Protein AF-A0A820PXC8-F1 (afdb_monomer)

Structure (mmCIF, N/CA/C/O backbone):
data_AF-A0A820PXC8-F1
#
_entry.id   AF-A0A820PXC8-F1
#
loop_
_atom_site.group_PDB
_atom_site.id
_atom_site.type_symbol
_atom_site.label_atom_id
_atom_site.label_alt_id
_atom_site.label_comp_id
_atom_site.label_asym_id
_atom_site.label_entity_id
_atom_site.label_seq_id
_atom_site.pdbx_PDB_ins_code
_atom_site.Cartn_x
_atom_site.Cartn_y
_atom_site.Cartn_z
_atom_site.occupancy
_atom_site.B_iso_or_equiv
_atom_site.auth_seq_id
_atom_site.auth_comp_id
_atom_site.auth_asym_id
_atom_site.auth_atom_id
_atom_site.pdbx_PDB_model_num
ATOM 1 N N . MET A 1 1 ? -5.921 9.000 -10.937 1.00 91.88 1 MET A N 1
ATOM 2 C CA . MET A 1 1 ? -5.235 7.722 -10.650 1.00 91.88 1 MET A CA 1
ATOM 3 C C . MET A 1 1 ? -5.410 6.817 -11.846 1.00 91.88 1 MET A C 1
ATOM 5 O O . MET A 1 1 ? -6.460 6.876 -12.471 1.00 91.88 1 MET A O 1
ATOM 9 N N . MET A 1 2 ? -4.368 6.078 -12.208 1.00 94.62 2 MET A N 1
ATOM 10 C CA . MET A 1 2 ? -4.368 5.181 -13.359 1.00 94.62 2 MET A CA 1
ATOM 11 C C . MET A 1 2 ? -4.796 3.777 -12.937 1.00 94.62 2 MET A C 1
ATOM 13 O O . MET A 1 2 ? -4.316 3.254 -11.933 1.00 94.62 2 MET A O 1
ATOM 17 N N . LEU A 1 3 ? -5.638 3.150 -13.752 1.00 95.56 3 LEU A N 1
ATOM 18 C CA . LEU A 1 3 ? -5.890 1.714 -13.700 1.00 95.56 3 LEU A CA 1
ATOM 19 C C . LEU A 1 3 ? -4.817 1.029 -14.553 1.00 95.56 3 LEU A C 1
ATOM 21 O O . LEU A 1 3 ? -4.926 0.998 -15.777 1.00 95.56 3 LEU A O 1
ATOM 25 N N . ALA A 1 4 ? -3.745 0.555 -13.915 1.00 94.50 4 ALA A N 1
ATOM 26 C CA . ALA A 1 4 ? -2.588 -0.015 -14.600 1.00 94.50 4 ALA A CA 1
ATOM 27 C C . ALA A 1 4 ? -2.159 -1.354 -13.986 1.00 94.50 4 ALA A C 1
ATOM 29 O O . ALA A 1 4 ? -2.289 -1.587 -12.787 1.00 94.50 4 ALA A O 1
ATOM 30 N N . GLY A 1 5 ? -1.637 -2.226 -14.842 1.00 92.69 5 GLY A N 1
ATOM 31 C CA . GLY A 1 5 ? -1.146 -3.566 -14.538 1.00 92.69 5 GLY A CA 1
ATOM 32 C C . GLY A 1 5 ? -0.277 -4.049 -15.699 1.00 92.69 5 GLY A C 1
ATOM 33 O O . GLY A 1 5 ? -0.241 -3.406 -16.749 1.00 92.69 5 GLY A O 1
ATOM 34 N N . LYS A 1 6 ? 0.423 -5.177 -15.543 1.00 91.31 6 LYS A N 1
ATOM 35 C CA . LYS A 1 6 ? 1.311 -5.714 -16.596 1.00 91.31 6 LYS A CA 1
ATOM 36 C C . LYS A 1 6 ? 0.546 -6.186 -17.838 1.00 91.31 6 LYS A C 1
ATOM 38 O O . LYS A 1 6 ? 1.134 -6.358 -18.899 1.00 91.31 6 LYS A O 1
ATOM 43 N N . ASN A 1 7 ? -0.754 -6.434 -17.698 1.00 93.88 7 ASN A N 1
ATOM 44 C CA . ASN A 1 7 ? -1.671 -6.808 -18.767 1.00 93.88 7 ASN A CA 1
ATOM 45 C C . ASN A 1 7 ? -3.121 -6.479 -18.363 1.00 93.88 7 ASN A C 1
ATOM 47 O O . ASN A 1 7 ? -3.390 -6.082 -17.227 1.00 93.88 7 ASN A O 1
ATOM 51 N N . VAL A 1 8 ? -4.057 -6.658 -19.299 1.00 96.50 8 VAL A N 1
ATOM 52 C CA . VAL A 1 8 ? -5.487 -6.363 -19.102 1.00 96.50 8 VAL A CA 1
ATOM 53 C C . VAL A 1 8 ? -6.099 -7.178 -17.960 1.00 96.50 8 VAL A C 1
ATOM 55 O O . VAL A 1 8 ? -6.902 -6.639 -17.201 1.00 96.50 8 VAL A O 1
ATOM 58 N N . ASP A 1 9 ? -5.709 -8.443 -17.797 1.00 96.81 9 ASP A N 1
ATOM 59 C CA . ASP A 1 9 ? -6.262 -9.305 -16.747 1.00 96.81 9 ASP A CA 1
ATOM 60 C C . ASP A 1 9 ? -5.866 -8.815 -15.352 1.00 96.81 9 ASP A C 1
ATOM 62 O O . ASP A 1 9 ? -6.698 -8.787 -14.449 1.00 96.81 9 ASP A O 1
ATOM 66 N N . GLN A 1 10 ? -4.634 -8.326 -15.184 1.00 95.81 10 GLN A N 1
ATOM 67 C CA . GLN A 1 10 ? -4.216 -7.686 -13.937 1.00 95.81 10 GLN A CA 1
ATOM 68 C C . GLN A 1 10 ? -4.976 -6.386 -13.657 1.00 95.81 10 GLN A C 1
ATOM 70 O O . GLN A 1 10 ? -5.279 -6.107 -12.500 1.00 95.81 10 GLN A O 1
ATOM 75 N N . VAL A 1 11 ? -5.311 -5.603 -14.688 1.00 97.25 11 VAL A N 1
ATOM 76 C CA . VAL A 1 11 ? -6.124 -4.386 -14.517 1.00 97.25 11 VAL A CA 1
ATOM 77 C C . VAL A 1 11 ? -7.549 -4.738 -14.085 1.00 97.25 11 VAL A C 1
ATOM 79 O O . VAL A 1 11 ? -8.077 -4.110 -13.173 1.00 97.25 11 VAL A O 1
ATOM 82 N N . LYS A 1 12 ? -8.161 -5.772 -14.674 1.00 98.06 12 LYS A N 1
ATOM 83 C CA . LYS A 1 12 ? -9.473 -6.271 -14.231 1.00 98.06 12 LYS A CA 1
ATOM 84 C C . LYS A 1 12 ? -9.419 -6.771 -12.789 1.00 98.06 12 LYS A C 1
ATOM 86 O O . LYS A 1 12 ? -10.214 -6.333 -11.969 1.00 98.06 12 LYS A O 1
ATOM 91 N N . ALA A 1 13 ? -8.413 -7.580 -12.456 1.00 97.81 13 ALA A N 1
ATOM 92 C CA . ALA A 1 13 ? -8.211 -8.072 -11.097 1.00 97.81 13 ALA A CA 1
ATOM 93 C C . ALA A 1 13 ? -7.952 -6.946 -10.078 1.00 97.81 13 ALA A C 1
A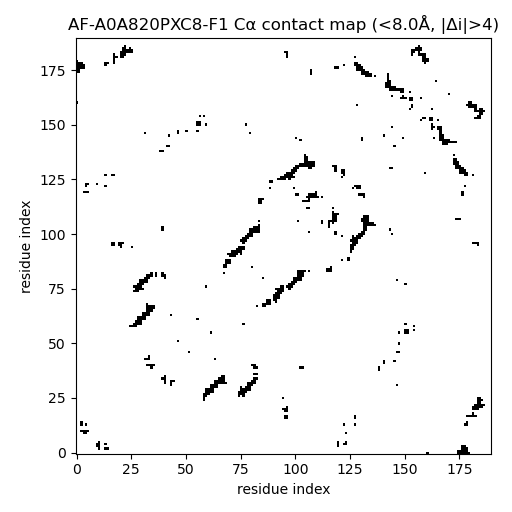TOM 95 O O . ALA A 1 13 ? -8.258 -7.110 -8.899 1.00 97.81 13 ALA A O 1
ATOM 96 N N . LEU A 1 14 ? -7.375 -5.815 -10.498 1.00 98.19 14 LEU A N 1
ATOM 97 C CA . LEU A 1 14 ? -7.250 -4.613 -9.672 1.00 98.19 14 LEU A CA 1
ATOM 98 C C . LEU A 1 14 ? -8.620 -3.967 -9.416 1.00 98.19 14 LEU A C 1
ATOM 100 O O . LEU A 1 14 ? -8.922 -3.638 -8.272 1.00 98.19 14 LEU A O 1
ATOM 104 N N . ILE A 1 15 ? -9.449 -3.818 -10.453 1.00 98.25 15 ILE A N 1
ATOM 105 C CA . ILE A 1 15 ? -10.807 -3.263 -10.333 1.00 98.25 15 ILE A CA 1
ATOM 106 C C . ILE A 1 15 ? -11.662 -4.140 -9.414 1.00 98.25 15 ILE A C 1
ATOM 108 O O . ILE A 1 15 ? -12.230 -3.640 -8.445 1.00 98.25 15 ILE A O 1
ATOM 112 N N . ASP A 1 16 ? -11.695 -5.450 -9.667 1.00 98.44 16 ASP A N 1
ATOM 113 C CA . ASP A 1 16 ? -12.473 -6.410 -8.876 1.00 98.44 16 ASP A CA 1
ATOM 114 C C . ASP A 1 16 ? -12.059 -6.384 -7.400 1.00 98.44 16 ASP A C 1
ATOM 116 O O . ASP A 1 16 ? -12.893 -6.477 -6.501 1.00 98.44 16 ASP A O 1
ATOM 120 N N . ARG A 1 17 ? -10.762 -6.199 -7.135 1.00 98.12 17 ARG A N 1
ATOM 121 C CA . ARG A 1 17 ? -10.209 -6.072 -5.784 1.00 98.12 17 ARG A CA 1
ATOM 122 C C . ARG A 1 17 ? -10.605 -4.767 -5.099 1.00 98.12 17 ARG A C 1
ATOM 124 O O . ARG A 1 17 ? -10.870 -4.793 -3.901 1.00 98.12 17 ARG A O 1
ATOM 131 N N . GLY A 1 18 ? -10.657 -3.655 -5.832 1.00 97.88 18 GLY A N 1
ATOM 132 C CA . GLY A 1 18 ? -11.185 -2.388 -5.318 1.00 97.88 18 GLY A CA 1
ATOM 133 C C . GLY A 1 18 ? -12.647 -2.522 -4.907 1.00 97.88 18 GLY A C 1
ATOM 134 O O . GLY A 1 18 ? -12.986 -2.255 -3.755 1.00 97.88 18 GLY A O 1
ATOM 135 N N . ILE A 1 19 ? -13.478 -3.082 -5.790 1.00 98.00 19 ILE A N 1
ATOM 136 C CA . ILE A 1 19 ? -14.899 -3.355 -5.522 1.00 98.00 19 ILE A CA 1
ATOM 137 C C . ILE A 1 19 ? -15.064 -4.279 -4.309 1.00 98.00 19 ILE A C 1
ATOM 139 O O . ILE A 1 19 ? -15.857 -3.993 -3.416 1.00 98.00 19 ILE A O 1
ATOM 143 N N . ALA A 1 20 ? -14.291 -5.367 -4.238 1.00 98.12 20 ALA A N 1
ATOM 144 C CA . ALA A 1 20 ? -14.343 -6.319 -3.129 1.00 98.12 20 ALA A CA 1
ATOM 145 C C . ALA A 1 20 ? -13.901 -5.724 -1.783 1.00 98.12 20 ALA A C 1
ATOM 147 O O . ALA A 1 20 ? -14.121 -6.347 -0.746 1.00 98.12 20 ALA A O 1
ATOM 148 N N . SER A 1 21 ? -13.261 -4.552 -1.783 1.00 97.75 21 SER A N 1
ATOM 149 C CA . SER A 1 21 ? -12.852 -3.877 -0.556 1.00 97.75 21 SER A CA 1
ATOM 150 C C . SER A 1 21 ? -13.981 -3.086 0.095 1.00 97.75 21 SER A C 1
ATOM 152 O O . SER A 1 21 ? -13.986 -2.956 1.318 1.00 97.75 21 SER A O 1
ATOM 154 N N . ASP A 1 22 ? -14.947 -2.595 -0.679 1.00 97.44 22 ASP A N 1
ATOM 155 C CA . ASP A 1 22 ? -15.905 -1.586 -0.232 1.00 97.44 22 ASP A CA 1
ATOM 156 C C . ASP A 1 22 ? -16.706 -2.006 1.009 1.00 97.44 22 ASP A C 1
ATOM 158 O O . ASP A 1 22 ? -17.420 -3.008 1.017 1.00 97.44 22 ASP A O 1
ATOM 162 N N . GLY A 1 23 ? -16.620 -1.194 2.068 1.00 96.50 23 GLY A N 1
ATOM 163 C CA . GLY A 1 23 ? -17.373 -1.393 3.311 1.00 96.50 23 GLY A CA 1
ATOM 164 C C . GLY A 1 23 ? -16.997 -2.643 4.119 1.00 96.50 23 GLY A C 1
ATOM 165 O O . GLY A 1 23 ? -17.721 -2.990 5.051 1.00 96.50 23 GLY A O 1
ATOM 166 N N . THR A 1 24 ? -15.887 -3.316 3.797 1.00 96.81 24 THR A N 1
ATOM 167 C CA . THR A 1 24 ? -15.423 -4.517 4.519 1.00 96.81 24 THR A CA 1
ATOM 168 C C . THR A 1 24 ? -14.841 -4.225 5.906 1.00 96.81 24 THR A C 1
ATOM 170 O O . THR A 1 24 ? -14.730 -5.139 6.720 1.00 96.81 24 THR A O 1
ATOM 173 N N . GLN A 1 25 ? -14.486 -2.966 6.186 1.00 96.31 25 GLN A N 1
ATOM 174 C CA . GLN A 1 25 ? -13.916 -2.472 7.446 1.00 96.31 25 GLN A CA 1
ATOM 175 C C . GLN A 1 25 ? -12.789 -3.360 8.011 1.00 96.31 25 GLN A C 1
ATOM 177 O O . GLN A 1 25 ? -12.852 -3.778 9.173 1.00 96.31 25 GLN A O 1
ATOM 182 N N . PRO A 1 26 ? -11.742 -3.672 7.223 1.00 97.00 26 PRO A N 1
ATOM 183 C CA . PRO A 1 26 ? -10.746 -4.639 7.643 1.00 97.00 26 PRO A CA 1
ATOM 184 C C . PRO A 1 26 ? -9.922 -4.102 8.820 1.00 97.00 26 PRO A C 1
ATOM 186 O O . PRO A 1 26 ? -9.646 -2.902 8.921 1.00 97.00 26 PRO A O 1
ATOM 189 N N . THR A 1 27 ? -9.499 -5.009 9.698 1.00 97.69 27 THR A N 1
ATOM 190 C CA . THR A 1 27 ? -8.511 -4.735 10.748 1.00 97.69 27 THR A CA 1
ATOM 191 C C . THR A 1 27 ? -7.197 -5.415 10.409 1.00 97.69 27 THR A C 1
ATOM 193 O O . THR A 1 27 ? -7.196 -6.551 9.937 1.00 97.69 27 THR A O 1
ATOM 196 N N . GLY A 1 28 ? -6.081 -4.751 10.679 1.00 96.94 28 GLY A N 1
ATOM 197 C CA . GLY A 1 28 ? -4.765 -5.294 10.365 1.00 96.94 28 GLY A CA 1
ATOM 198 C C . GLY A 1 28 ? -3.654 -4.311 10.678 1.00 96.94 28 GLY A C 1
ATOM 199 O O . GLY A 1 28 ? -3.822 -3.400 11.491 1.00 96.94 28 GLY A O 1
ATOM 200 N N .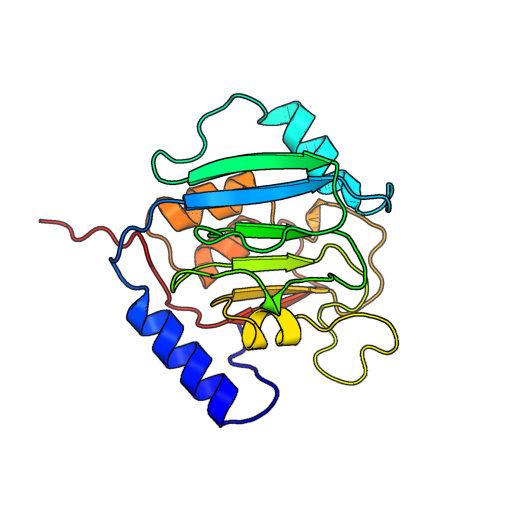 SER A 1 29 ? -2.521 -4.486 10.015 1.00 97.38 29 SER A N 1
ATOM 201 C CA . SER A 1 29 ? -1.291 -3.786 10.341 1.00 97.38 29 SER A CA 1
ATOM 202 C C . SER A 1 29 ? -0.845 -2.827 9.237 1.00 97.38 29 SER A C 1
ATOM 204 O O . SER A 1 29 ? -0.965 -3.096 8.038 1.00 97.38 29 SER A O 1
ATOM 206 N N . ALA A 1 30 ? -0.298 -1.688 9.659 1.00 96.38 30 ALA A N 1
ATOM 207 C CA . ALA A 1 30 ? 0.444 -0.776 8.800 1.00 96.38 30 ALA A CA 1
ATOM 208 C C . ALA A 1 30 ? 1.936 -0.918 9.085 1.00 96.38 30 ALA A C 1
ATOM 210 O O . ALA A 1 30 ? 2.379 -0.612 10.188 1.00 96.38 30 ALA A O 1
ATOM 211 N N . TYR A 1 31 ? 2.714 -1.330 8.092 1.00 95.38 31 TYR A N 1
ATOM 212 C CA . TYR A 1 31 ? 4.154 -1.516 8.214 1.00 95.38 31 TYR A CA 1
ATOM 213 C C . TYR A 1 31 ? 4.896 -0.306 7.662 1.00 95.38 31 TYR A C 1
ATOM 215 O O . TYR A 1 31 ? 4.876 -0.030 6.461 1.00 95.38 31 TYR A O 1
ATOM 223 N N . ILE A 1 32 ? 5.565 0.414 8.557 1.00 93.75 32 ILE A N 1
ATOM 224 C CA . ILE A 1 32 ? 6.457 1.523 8.235 1.00 93.75 32 ILE A CA 1
ATOM 225 C C . ILE A 1 32 ? 7.883 1.012 8.389 1.00 93.75 32 ILE A C 1
ATOM 227 O O . ILE A 1 32 ? 8.356 0.757 9.497 1.00 93.75 32 ILE A O 1
ATOM 231 N N . MET A 1 33 ? 8.569 0.845 7.264 1.00 93.12 33 MET A N 1
ATOM 232 C CA . MET A 1 33 ? 9.881 0.209 7.244 1.00 93.12 33 MET A CA 1
ATOM 233 C C . MET A 1 33 ? 10.996 1.232 7.469 1.00 93.12 33 MET A C 1
ATOM 235 O O . MET A 1 33 ? 11.089 2.239 6.763 1.00 93.12 33 MET A O 1
ATOM 239 N N . ASN A 1 34 ? 11.871 0.948 8.431 1.00 91.69 34 ASN A N 1
ATOM 240 C CA . ASN A 1 34 ? 13.161 1.601 8.601 1.00 91.69 34 ASN A CA 1
ATOM 241 C C . ASN A 1 34 ? 14.249 0.639 8.108 1.00 91.69 34 ASN A C 1
ATOM 243 O O . ASN A 1 34 ? 14.572 -0.351 8.762 1.00 91.69 34 ASN A O 1
ATOM 247 N N . THR A 1 35 ? 14.772 0.901 6.917 1.00 91.50 35 THR A N 1
ATOM 248 C CA . THR A 1 35 ? 15.584 -0.056 6.151 1.00 91.50 35 THR A CA 1
ATOM 249 C C . THR A 1 35 ? 17.070 0.256 6.252 1.00 91.50 35 THR A C 1
ATOM 251 O O . THR A 1 35 ? 17.481 1.235 6.877 1.00 91.50 35 THR A O 1
ATOM 254 N N . THR A 1 36 ? 17.894 -0.547 5.579 1.00 90.62 36 THR A N 1
ATOM 255 C CA . THR A 1 36 ? 19.321 -0.254 5.402 1.00 90.62 36 THR A CA 1
ATOM 256 C C . THR A 1 36 ? 19.591 0.985 4.538 1.00 90.62 36 THR A C 1
ATOM 258 O O . THR A 1 36 ? 20.677 1.554 4.628 1.00 90.62 36 THR A O 1
ATOM 261 N N . ASP A 1 37 ? 18.630 1.450 3.730 1.00 84.88 37 ASP A N 1
ATOM 262 C CA . ASP A 1 37 ? 18.741 2.718 2.999 1.00 84.88 37 ASP A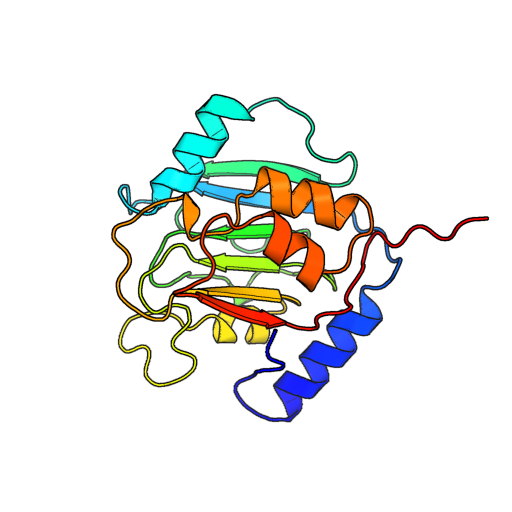 CA 1
ATOM 263 C C . ASP A 1 37 ? 18.333 3.884 3.911 1.00 84.88 37 ASP A C 1
ATOM 265 O O . ASP A 1 37 ? 17.155 4.214 4.083 1.00 84.88 37 ASP A O 1
ATOM 269 N N . SER A 1 38 ? 19.326 4.502 4.548 1.00 80.25 38 SER A N 1
ATOM 270 C CA . SER A 1 38 ? 19.109 5.535 5.566 1.00 80.25 38 SER A CA 1
ATOM 271 C C . SER A 1 38 ? 18.568 6.856 5.007 1.00 80.25 38 SER A C 1
ATOM 273 O O . SER A 1 38 ? 17.897 7.588 5.747 1.00 80.25 38 SER A O 1
ATOM 275 N N . ILE A 1 39 ? 18.832 7.140 3.725 1.00 79.12 39 ILE A N 1
ATOM 276 C CA . ILE A 1 39 ? 18.334 8.314 2.998 1.00 79.12 39 ILE A CA 1
ATOM 277 C C . ILE A 1 39 ? 16.841 8.130 2.744 1.00 79.12 39 ILE A C 1
ATOM 279 O O . ILE A 1 39 ? 16.040 9.015 3.046 1.0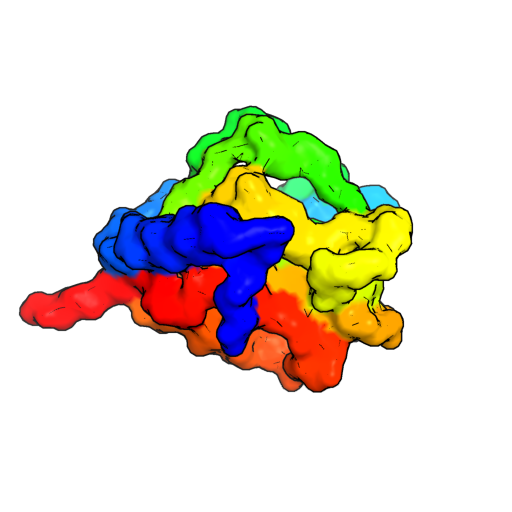0 79.12 39 ILE A O 1
ATOM 283 N N . ARG A 1 40 ? 16.444 6.947 2.264 1.00 78.50 40 ARG A N 1
ATOM 284 C CA . ARG A 1 40 ? 15.046 6.648 1.927 1.00 78.50 40 ARG A CA 1
ATOM 285 C C . ARG A 1 40 ? 14.208 6.177 3.118 1.00 78.50 40 ARG A C 1
ATOM 287 O O . ARG A 1 40 ? 12.988 6.086 3.027 1.00 78.50 40 ARG A O 1
ATOM 294 N N . SER A 1 41 ? 14.831 5.982 4.278 1.00 82.94 41 SER A N 1
ATOM 295 C CA . SER A 1 41 ? 14.132 5.731 5.547 1.00 82.94 41 SER A CA 1
ATOM 296 C C . SER A 1 41 ? 13.798 7.015 6.324 1.00 82.94 41 SER A C 1
ATOM 298 O O . SER A 1 41 ? 13.288 6.961 7.443 1.00 82.94 41 SER A O 1
ATOM 300 N N . VAL A 1 42 ? 14.023 8.201 5.740 1.00 79.50 42 VAL A N 1
ATOM 301 C CA . VAL A 1 42 ? 13.657 9.491 6.356 1.00 79.50 42 VAL A CA 1
ATOM 302 C C . VAL A 1 42 ? 12.161 9.585 6.692 1.00 79.50 42 VAL A C 1
ATOM 304 O O . VAL A 1 42 ? 11.802 10.174 7.709 1.00 79.50 42 VAL A O 1
ATOM 307 N N . ARG A 1 43 ? 11.283 8.932 5.913 1.00 82.06 43 ARG A N 1
ATOM 308 C CA . ARG A 1 43 ? 9.840 8.854 6.205 1.00 82.06 43 ARG A CA 1
ATOM 309 C C . ARG A 1 43 ? 9.563 8.139 7.527 1.00 82.06 43 ARG A C 1
ATOM 311 O O . ARG A 1 43 ? 8.749 8.621 8.309 1.00 82.06 43 ARG A O 1
ATOM 318 N N . ALA A 1 44 ? 10.264 7.037 7.795 1.00 80.62 44 ALA A N 1
ATOM 319 C CA . ALA A 1 44 ? 10.153 6.323 9.063 1.00 80.62 44 ALA A CA 1
ATOM 320 C C . ALA A 1 44 ? 10.633 7.199 10.230 1.00 80.62 44 ALA A C 1
ATOM 322 O O . ALA A 1 44 ? 9.957 7.282 11.248 1.00 80.62 44 ALA A O 1
ATOM 323 N N . LYS A 1 45 ? 11.737 7.937 10.052 1.00 79.81 45 LYS A N 1
ATOM 324 C CA . LYS A 1 45 ? 12.259 8.875 11.063 1.00 79.81 45 LYS A CA 1
ATOM 325 C C . LYS A 1 45 ? 11.274 9.998 11.389 1.00 79.81 45 LYS A C 1
ATOM 327 O O . LYS A 1 45 ? 10.992 10.231 12.558 1.00 79.81 45 LYS A O 1
ATOM 332 N N . VAL A 1 46 ? 10.712 10.654 10.371 1.00 77.88 46 VAL A N 1
ATOM 333 C CA . VAL A 1 46 ? 9.675 11.682 10.568 1.00 77.88 46 VAL A CA 1
ATOM 334 C C . VAL A 1 46 ? 8.468 11.079 11.281 1.00 77.88 46 VAL A C 1
ATOM 336 O O . VAL A 1 46 ? 7.960 11.667 12.231 1.00 77.88 46 VAL A O 1
ATOM 339 N N . PHE A 1 47 ? 8.038 9.881 10.879 1.00 80.94 47 PHE A N 1
ATOM 340 C CA . PHE A 1 47 ? 6.914 9.222 11.526 1.00 80.94 47 PHE A CA 1
ATOM 341 C C . PHE A 1 47 ? 7.170 8.959 13.020 1.00 80.94 47 PHE A C 1
ATOM 343 O O . PHE A 1 47 ? 6.323 9.285 13.853 1.00 80.94 47 PHE A O 1
ATOM 350 N N . ILE A 1 48 ? 8.357 8.443 13.362 1.00 78.06 48 ILE A N 1
ATOM 351 C CA . ILE A 1 48 ? 8.794 8.220 14.748 1.00 78.06 48 ILE A CA 1
ATOM 352 C C . ILE A 1 48 ? 8.680 9.504 15.570 1.00 78.06 48 ILE A C 1
ATOM 354 O O . ILE A 1 48 ? 8.083 9.491 16.643 1.00 78.06 48 ILE A O 1
ATOM 358 N N . SER A 1 49 ? 9.229 10.610 15.062 1.00 77.44 49 SER A N 1
ATOM 359 C CA . SER A 1 49 ? 9.332 11.865 15.812 1.00 77.44 49 SER A CA 1
ATOM 360 C C . SER A 1 49 ? 7.983 12.492 16.171 1.00 77.44 49 SER A C 1
ATOM 362 O O . SER A 1 49 ? 7.903 13.204 17.168 1.00 77.44 49 SER A O 1
ATOM 364 N N . TYR A 1 50 ? 6.929 12.242 15.391 1.00 78.06 50 TYR A N 1
ATOM 365 C CA . TYR A 1 50 ? 5.642 12.924 15.570 1.00 78.06 50 TYR A CA 1
ATOM 366 C C . TYR A 1 50 ? 4.491 12.008 16.002 1.00 78.06 50 TYR A C 1
ATOM 368 O O . TYR A 1 50 ? 3.531 12.496 16.618 1.00 78.06 50 TYR A O 1
ATOM 376 N N . TYR A 1 51 ? 4.560 10.707 15.700 1.00 78.56 51 TYR A N 1
ATOM 377 C CA . TYR A 1 51 ? 3.391 9.818 15.756 1.00 78.56 51 TYR A CA 1
ATOM 378 C C . TYR A 1 51 ? 3.612 8.494 16.485 1.00 78.56 51 TYR A C 1
ATOM 380 O O . TYR A 1 51 ? 2.635 7.780 16.716 1.00 78.56 51 TYR A O 1
ATOM 388 N N . LEU A 1 52 ? 4.844 8.168 16.890 1.00 79.44 52 LEU A N 1
ATOM 389 C CA . LEU A 1 52 ? 5.090 6.953 17.664 1.00 79.44 52 LEU A CA 1
ATOM 390 C C . LEU A 1 52 ? 4.265 6.964 18.963 1.00 79.44 52 LEU A C 1
ATOM 392 O O . LEU A 1 52 ? 4.244 7.955 19.690 1.00 79.44 52 LEU A O 1
ATOM 396 N N . GLY A 1 53 ? 3.563 5.861 19.232 1.00 76.81 53 GLY A N 1
ATOM 397 C CA . GLY A 1 53 ? 2.711 5.706 20.416 1.00 76.81 53 GLY A CA 1
ATOM 398 C C . GLY A 1 53 ? 1.334 6.376 20.328 1.00 76.81 53 GLY A C 1
ATOM 399 O O . GLY A 1 53 ? 0.573 6.300 21.289 1.00 76.81 53 GLY A O 1
ATOM 400 N N . LYS A 1 54 ? 0.980 7.012 19.203 1.00 83.38 54 LYS A N 1
ATOM 401 C CA . LYS A 1 54 ? -0.363 7.572 18.987 1.00 83.38 54 LYS A CA 1
ATOM 402 C C . LYS A 1 54 ? -1.234 6.598 18.200 1.00 83.38 54 LYS A C 1
ATOM 404 O O . LYS A 1 54 ? -0.825 6.104 17.152 1.00 83.38 54 LYS A O 1
ATOM 409 N N . THR A 1 55 ? -2.469 6.395 18.651 1.00 89.38 55 THR A N 1
ATOM 410 C CA . THR A 1 55 ? -3.482 5.682 17.865 1.00 89.38 55 THR A CA 1
ATOM 411 C C . THR A 1 55 ? -3.906 6.550 16.684 1.00 89.38 55 THR A C 1
ATOM 413 O O . THR A 1 55 ? -4.474 7.626 16.863 1.00 89.38 55 THR A O 1
ATOM 416 N N . ILE A 1 56 ? -3.612 6.089 15.468 1.00 92.00 56 ILE A N 1
ATOM 417 C CA . ILE A 1 56 ? -3.967 6.787 14.223 1.00 92.00 56 ILE A CA 1
ATOM 418 C C . ILE A 1 56 ? -5.373 6.394 13.762 1.00 92.00 56 ILE A C 1
ATOM 420 O O . ILE A 1 56 ? -6.131 7.248 13.305 1.00 92.00 56 ILE A O 1
ATOM 424 N N . SER A 1 57 ? -5.713 5.115 13.911 1.00 94.50 57 SER A N 1
ATOM 425 C CA . SER A 1 57 ? -7.007 4.526 13.580 1.00 94.50 57 SER A CA 1
ATOM 426 C C . SER A 1 57 ? -7.273 3.343 14.513 1.00 94.50 57 SER A C 1
ATOM 428 O O . SER A 1 57 ? -6.327 2.614 14.815 1.00 94.50 57 SER A O 1
ATOM 430 N N . PRO A 1 58 ? -8.521 3.107 14.956 1.00 94.38 58 PRO A N 1
ATOM 431 C CA . PRO A 1 58 ? -8.855 1.918 15.741 1.00 94.38 58 PRO A CA 1
ATOM 432 C C . PRO A 1 58 ? -8.747 0.612 14.933 1.00 94.38 58 PRO A C 1
ATOM 434 O O . PRO A 1 58 ? -8.652 -0.455 15.528 1.00 94.38 58 PRO A O 1
ATOM 437 N N . HIS A 1 59 ? -8.738 0.680 13.596 1.00 96.06 59 HIS A N 1
ATOM 438 C CA . HIS A 1 59 ? -8.665 -0.498 12.723 1.00 96.06 59 HIS A CA 1
ATOM 439 C C . HIS A 1 59 ? -7.232 -0.945 12.411 1.00 96.06 59 HIS A C 1
ATOM 441 O O . HIS A 1 59 ? -7.026 -2.045 11.899 1.00 96.06 59 HIS A O 1
ATOM 447 N N . VAL A 1 60 ? -6.241 -0.087 12.666 1.00 96.62 60 VAL A N 1
ATOM 448 C CA . VAL A 1 60 ? -4.888 -0.258 12.133 1.00 96.62 60 VAL A CA 1
ATOM 449 C C . VAL A 1 60 ? -3.864 -0.261 13.255 1.00 96.62 60 VAL A C 1
ATOM 451 O O . VAL A 1 60 ? -3.625 0.754 13.909 1.00 96.62 60 VAL A O 1
ATOM 454 N N . ASN A 1 61 ? -3.199 -1.398 13.418 1.00 95.12 61 ASN A N 1
ATOM 455 C CA . ASN A 1 61 ? -2.033 -1.537 14.270 1.00 95.12 61 ASN A CA 1
ATOM 456 C C . ASN A 1 61 ? -0.782 -1.052 13.522 1.00 95.12 61 ASN A C 1
ATOM 458 O O . ASN A 1 61 ? -0.326 -1.682 12.568 1.00 95.12 61 ASN A O 1
ATOM 462 N N . VAL A 1 62 ? -0.212 0.080 13.927 1.00 94.25 62 VAL A N 1
ATOM 463 C CA . VAL A 1 62 ? 0.962 0.628 13.239 1.00 94.25 62 VAL A CA 1
ATOM 464 C C . VAL A 1 62 ? 2.243 0.006 13.779 1.00 94.25 62 VAL A C 1
ATOM 466 O O . VAL A 1 62 ? 2.573 0.140 14.955 1.00 94.25 62 VAL A O 1
ATOM 469 N N . GLN A 1 63 ? 2.981 -0.645 12.888 1.00 93.06 63 GLN A N 1
ATOM 470 C CA . GLN A 1 63 ? 4.231 -1.340 13.146 1.00 93.06 63 GLN A CA 1
ATOM 471 C C . GLN A 1 63 ? 5.381 -0.588 12.480 1.00 93.06 63 GLN A C 1
ATOM 473 O O . GLN A 1 63 ? 5.448 -0.458 11.258 1.00 93.06 63 GLN A O 1
ATOM 478 N N . LEU A 1 64 ? 6.312 -0.104 13.294 1.00 91.31 64 LEU A N 1
ATOM 479 C CA . LEU A 1 64 ? 7.582 0.429 12.823 1.00 91.31 64 LEU A CA 1
ATOM 480 C C . LEU A 1 64 ? 8.631 -0.678 12.912 1.00 91.31 64 LEU A C 1
ATOM 482 O O . LEU A 1 64 ? 8.966 -1.110 14.013 1.00 91.31 64 LEU A O 1
ATOM 486 N N . LEU A 1 65 ? 9.171 -1.111 11.774 1.00 92.31 65 LEU A N 1
ATOM 487 C CA . LEU A 1 65 ? 10.095 -2.243 11.733 1.00 92.31 65 LEU A CA 1
ATOM 488 C C . LEU A 1 65 ? 11.477 -1.840 11.233 1.00 92.31 65 LEU A C 1
ATOM 490 O O . LEU A 1 65 ? 11.613 -1.248 10.164 1.00 92.31 65 LEU A O 1
ATOM 494 N N . GLN A 1 66 ? 12.509 -2.232 11.981 1.00 93.06 66 GLN A N 1
ATOM 495 C CA . GLN A 1 66 ? 13.896 -2.183 11.524 1.00 93.06 66 GLN A CA 1
ATOM 496 C C . GLN A 1 66 ? 14.194 -3.419 10.663 1.00 93.06 66 GLN A C 1
ATOM 498 O O . GLN A 1 66 ? 14.757 -4.400 11.142 1.00 93.06 66 GLN A O 1
ATOM 503 N N . ALA A 1 67 ? 13.766 -3.395 9.403 1.00 93.94 67 ALA A N 1
ATOM 504 C CA . ALA A 1 67 ? 13.916 -4.511 8.472 1.00 93.94 67 ALA A CA 1
ATOM 505 C C . ALA A 1 67 ? 13.847 -4.033 7.013 1.00 93.94 67 ALA A C 1
ATOM 507 O O . ALA A 1 67 ? 13.359 -2.942 6.721 1.00 93.94 67 ALA A O 1
ATOM 508 N N . ASN A 1 68 ? 14.317 -4.874 6.089 1.00 93.94 68 ASN A N 1
ATOM 509 C CA . ASN A 1 68 ? 14.288 -4.600 4.648 1.00 93.94 68 ASN A CA 1
ATOM 510 C C . ASN A 1 68 ? 13.025 -5.126 3.945 1.00 93.94 68 ASN A C 1
ATOM 512 O O . ASN A 1 68 ? 12.647 -4.597 2.903 1.00 93.94 68 ASN A O 1
ATOM 516 N N . SER A 1 69 ? 12.352 -6.121 4.511 1.00 94.88 69 SER A N 1
ATOM 517 C CA . SER A 1 69 ? 11.094 -6.678 4.007 1.00 94.88 69 SER A CA 1
ATOM 518 C C . SER A 1 69 ? 10.287 -7.267 5.165 1.00 94.88 69 SER A C 1
ATOM 520 O O . SER A 1 69 ? 10.807 -7.455 6.268 1.00 94.88 69 SER A O 1
ATOM 522 N N . ILE A 1 70 ? 9.005 -7.520 4.913 1.00 96.31 70 ILE A N 1
ATOM 523 C CA . ILE A 1 70 ? 8.166 -8.410 5.721 1.00 96.31 70 ILE A CA 1
ATOM 524 C C . ILE A 1 70 ? 7.893 -9.671 4.899 1.00 96.31 70 ILE A C 1
ATOM 526 O O . ILE A 1 70 ? 7.830 -9.598 3.672 1.00 96.31 70 ILE A O 1
ATOM 530 N N . SER A 1 71 ? 7.734 -10.815 5.560 1.00 96.94 71 SER A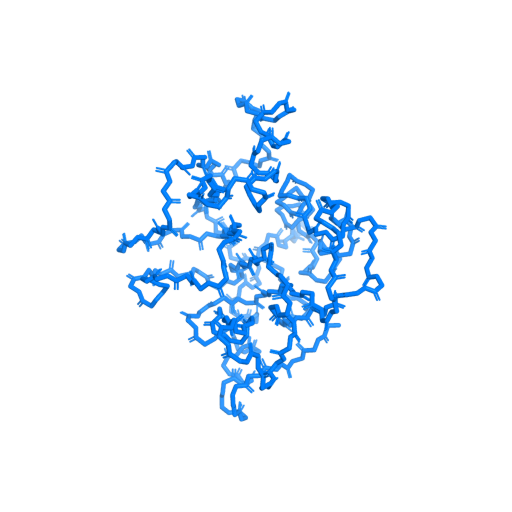 N 1
ATOM 531 C CA . SER A 1 71 ? 7.486 -12.095 4.892 1.00 96.94 71 SER A CA 1
ATOM 532 C C . SER A 1 71 ? 6.473 -12.921 5.677 1.00 96.94 71 SER A C 1
ATOM 534 O O . SER A 1 71 ? 6.441 -12.851 6.907 1.00 96.94 71 SER A O 1
ATOM 536 N N . GLY A 1 72 ? 5.624 -13.676 4.974 1.00 96.06 72 GLY A N 1
ATOM 537 C CA . GLY A 1 72 ? 4.610 -14.548 5.581 1.00 96.06 72 GLY A CA 1
ATOM 538 C C . GLY A 1 72 ? 3.548 -13.818 6.414 1.00 96.06 72 GLY A C 1
ATOM 539 O O . GLY A 1 72 ? 2.858 -14.440 7.219 1.00 96.06 72 GLY A O 1
ATOM 540 N N . THR A 1 73 ? 3.419 -12.501 6.253 1.00 96.38 73 THR A N 1
ATOM 541 C CA . THR A 1 73 ? 2.483 -11.663 7.012 1.00 96.38 73 THR A CA 1
ATOM 542 C C . THR A 1 73 ? 1.109 -11.684 6.351 1.00 96.38 73 THR A C 1
ATOM 544 O O . THR A 1 73 ? 1.026 -11.687 5.125 1.00 96.38 73 THR A O 1
ATOM 547 N N . THR A 1 74 ? 0.018 -11.714 7.123 1.00 94.38 74 THR A N 1
ATOM 548 C CA . THR A 1 74 ? -1.326 -11.992 6.567 1.00 94.38 74 THR A CA 1
ATOM 549 C C . THR A 1 74 ? -2.342 -10.857 6.684 1.00 94.38 74 THR A C 1
ATOM 551 O O . THR A 1 74 ? -3.407 -10.936 6.077 1.00 94.38 74 THR A O 1
ATOM 554 N N . ASP A 1 75 ? -2.011 -9.799 7.416 1.00 93.25 75 ASP A N 1
ATOM 555 C CA . ASP A 1 75 ? -2.893 -8.689 7.777 1.00 93.25 75 ASP A CA 1
ATOM 556 C C . ASP A 1 75 ? -2.352 -7.336 7.279 1.00 93.25 75 ASP A C 1
ATOM 558 O O . ASP A 1 75 ? -2.578 -6.296 7.894 1.00 93.25 75 ASP A O 1
ATOM 562 N N . VAL A 1 76 ? -1.607 -7.326 6.170 1.00 97.81 76 VAL A N 1
ATOM 563 C CA . VAL A 1 76 ? -0.921 -6.122 5.684 1.00 97.81 76 VAL A CA 1
ATOM 564 C C . VAL A 1 76 ? -1.908 -5.178 4.989 1.00 97.81 76 VAL A C 1
ATOM 566 O O . VAL A 1 76 ? -2.255 -5.380 3.827 1.00 97.81 76 VAL A O 1
ATOM 569 N N . LEU A 1 77 ? -2.330 -4.119 5.684 1.00 98.06 77 LEU A N 1
ATOM 570 C CA . LEU A 1 77 ? -3.221 -3.085 5.142 1.00 98.06 77 LEU A CA 1
ATOM 571 C C . LEU A 1 77 ? -2.465 -1.927 4.496 1.00 98.06 77 LEU A C 1
ATOM 573 O O . LEU A 1 77 ? -2.891 -1.397 3.473 1.00 98.06 77 LEU A O 1
ATOM 577 N N . PHE A 1 78 ? -1.342 -1.531 5.091 1.00 97.56 78 PHE A N 1
ATOM 578 C CA . PHE A 1 78 ? -0.506 -0.455 4.571 1.00 97.56 78 PHE A CA 1
ATOM 579 C C . PHE A 1 78 ? 0.947 -0.902 4.581 1.00 97.56 78 PHE A C 1
ATOM 581 O O . PHE A 1 78 ? 1.434 -1.375 5.609 1.00 97.56 78 PHE A O 1
ATOM 588 N N . TYR A 1 79 ? 1.653 -0.725 3.468 1.00 96.56 79 TYR A N 1
ATOM 589 C CA . TYR A 1 79 ? 3.066 -1.073 3.382 1.00 96.56 79 TYR A CA 1
ATOM 590 C C . TYR A 1 79 ? 3.906 0.079 2.833 1.00 96.56 79 TYR A C 1
ATOM 592 O O . TYR A 1 79 ? 3.948 0.352 1.636 1.00 96.56 79 TYR A O 1
ATOM 600 N N . PHE A 1 80 ? 4.591 0.777 3.733 1.00 93.88 80 PHE A N 1
ATOM 601 C CA . PHE A 1 80 ? 5.384 1.954 3.413 1.00 93.88 80 PHE A CA 1
ATOM 602 C C . PHE A 1 80 ? 6.867 1.598 3.383 1.00 93.88 80 PHE A C 1
ATOM 604 O O . PHE A 1 80 ? 7.518 1.547 4.430 1.00 93.88 80 PHE A O 1
ATOM 611 N N . GLN A 1 81 ? 7.424 1.447 2.177 1.00 90.38 81 GLN A N 1
ATOM 612 C CA . GLN A 1 81 ? 8.815 1.051 1.971 1.00 90.38 81 GLN A CA 1
ATOM 613 C C . GLN A 1 81 ? 9.710 2.138 1.333 1.00 90.38 81 GLN A C 1
ATOM 615 O O . GLN A 1 81 ? 9.208 3.044 0.683 1.00 90.38 81 GLN A O 1
ATOM 620 N N . GLY A 1 82 ? 11.027 2.114 1.557 1.00 85.25 82 GLY A N 1
ATOM 621 C CA . GLY A 1 82 ? 12.018 3.028 0.975 1.00 85.25 82 GLY A CA 1
ATOM 622 C C . GLY A 1 82 ? 13.077 2.380 0.074 1.00 85.25 82 GLY A C 1
ATOM 623 O O . GLY A 1 82 ? 13.815 3.106 -0.587 1.00 85.25 82 GLY A O 1
ATOM 624 N N . LEU A 1 83 ? 13.169 1.047 0.016 1.00 88.19 83 LEU A N 1
ATOM 625 C CA . LEU A 1 83 ? 14.127 0.358 -0.858 1.00 88.19 83 LEU A CA 1
ATOM 626 C C . LEU A 1 83 ? 13.721 0.414 -2.333 1.00 88.19 83 LEU A C 1
ATOM 628 O O . LEU A 1 83 ? 12.542 0.326 -2.651 1.00 88.19 83 LEU A O 1
ATOM 632 N N . HIS A 1 84 ? 14.728 0.450 -3.210 1.00 85.56 84 HIS A N 1
ATOM 633 C CA . HIS A 1 84 ? 14.571 0.394 -4.670 1.00 85.56 84 HIS A CA 1
ATOM 634 C C . HIS A 1 84 ? 13.987 -0.912 -5.197 1.00 85.56 84 HIS A C 1
ATOM 636 O O . HIS A 1 84 ? 13.450 -0.934 -6.299 1.00 85.56 84 HIS A O 1
ATOM 642 N N . ALA A 1 85 ? 14.125 -1.987 -4.431 1.00 87.69 85 ALA A N 1
ATOM 643 C CA . ALA A 1 85 ? 13.506 -3.269 -4.684 1.00 87.69 85 ALA A CA 1
ATOM 644 C C . ALA A 1 85 ? 13.113 -3.880 -3.342 1.00 87.69 85 ALA A C 1
ATOM 646 O O . ALA A 1 85 ? 13.871 -3.814 -2.369 1.00 87.69 85 ALA A O 1
ATOM 647 N N . VAL A 1 86 ? 11.908 -4.439 -3.286 1.00 90.00 86 VAL A N 1
ATOM 648 C CA . VAL A 1 86 ? 11.334 -5.012 -2.071 1.00 90.00 86 VAL A CA 1
ATOM 649 C C . VAL A 1 86 ? 11.222 -6.514 -2.252 1.00 90.00 86 VAL A C 1
ATOM 651 O O . VAL A 1 86 ? 10.455 -6.995 -3.084 1.00 90.00 86 VAL A O 1
ATOM 654 N N . ASN A 1 87 ? 12.000 -7.251 -1.466 1.00 91.88 87 ASN A N 1
ATOM 655 C CA . ASN A 1 87 ? 11.939 -8.707 -1.447 1.00 91.88 87 ASN A CA 1
ATOM 656 C C . ASN A 1 87 ? 10.678 -9.188 -0.714 1.00 91.88 87 ASN A C 1
ATOM 658 O O . ASN A 1 87 ? 10.058 -8.435 0.037 1.00 91.88 87 ASN A O 1
ATOM 662 N N . ASP A 1 88 ? 10.316 -10.453 -0.930 1.00 93.81 88 ASP A N 1
ATOM 663 C CA . ASP A 1 88 ? 9.260 -11.176 -0.202 1.00 93.81 88 ASP A CA 1
ATOM 664 C C . ASP A 1 88 ? 7.837 -10.617 -0.350 1.00 93.81 88 ASP A C 1
ATOM 666 O O . ASP A 1 88 ? 6.910 -11.096 0.296 1.00 93.81 88 ASP A O 1
ATOM 670 N N . ILE A 1 89 ? 7.610 -9.645 -1.238 1.00 93.81 89 ILE A N 1
ATOM 671 C CA . ILE A 1 89 ? 6.282 -9.049 -1.426 1.00 93.81 89 ILE A CA 1
ATOM 672 C C . ILE A 1 89 ? 5.212 -10.104 -1.764 1.00 93.81 89 ILE A C 1
ATOM 674 O O . ILE A 1 89 ? 4.087 -10.037 -1.289 1.00 93.81 89 ILE A O 1
ATOM 678 N N . THR A 1 90 ? 5.567 -11.143 -2.518 1.00 94.44 90 THR A N 1
ATOM 679 C CA . THR A 1 90 ? 4.635 -12.203 -2.923 1.00 94.44 90 THR A CA 1
ATOM 680 C C . THR A 1 90 ? 4.372 -13.253 -1.841 1.00 94.44 90 THR A C 1
ATOM 682 O O . THR A 1 90 ? 3.526 -14.120 -2.044 1.00 94.44 90 THR A O 1
ATOM 685 N N . THR A 1 91 ? 5.073 -13.211 -0.702 1.00 96.31 91 THR A N 1
ATOM 686 C CA . THR A 1 91 ? 4.891 -14.187 0.390 1.00 96.31 91 THR A CA 1
ATOM 687 C C . THR A 1 91 ? 3.841 -13.745 1.410 1.00 96.31 91 THR A C 1
ATOM 689 O O . THR A 1 91 ? 3.431 -14.536 2.260 1.00 96.31 91 THR A O 1
ATOM 692 N N . ASN A 1 92 ? 3.409 -12.486 1.341 1.00 96.69 92 ASN A N 1
ATOM 693 C CA . ASN A 1 92 ? 2.442 -11.898 2.257 1.00 96.69 92 ASN A CA 1
ATOM 694 C C . ASN A 1 92 ? 1.020 -11.961 1.680 1.00 96.69 92 ASN A C 1
ATOM 696 O O . ASN A 1 92 ? 0.820 -12.204 0.490 1.00 96.69 92 ASN A O 1
ATOM 700 N N . LYS A 1 93 ? 0.018 -11.709 2.525 1.00 95.31 93 LYS A N 1
ATOM 701 C CA . LYS A 1 93 ? -1.373 -11.518 2.107 1.00 95.31 93 LYS A CA 1
ATOM 702 C C . LYS A 1 93 ? -1.815 -10.088 2.372 1.00 95.31 93 LYS A C 1
ATOM 704 O O . LYS A 1 93 ? -1.565 -9.528 3.439 1.00 95.31 93 LYS A O 1
ATOM 709 N N . TYR A 1 94 ? -2.515 -9.550 1.384 1.00 97.00 94 TYR A N 1
ATOM 710 C CA . TYR A 1 94 ? -3.005 -8.182 1.347 1.00 97.00 94 TYR A CA 1
ATOM 711 C C . TYR A 1 94 ? -4.529 -8.233 1.249 1.00 97.00 94 TYR A C 1
ATOM 713 O O . TYR A 1 94 ? -5.045 -8.688 0.223 1.00 97.00 94 TYR A O 1
ATOM 721 N N . PRO A 1 95 ? -5.271 -7.838 2.299 1.00 97.06 95 PRO A N 1
ATOM 722 C CA . PRO A 1 95 ? -6.719 -7.722 2.205 1.00 97.06 95 PRO A CA 1
ATOM 723 C C . PRO A 1 95 ? -7.119 -6.768 1.064 1.00 97.06 95 PRO A C 1
ATOM 725 O O . PRO A 1 95 ? -6.395 -5.800 0.803 1.00 97.06 95 PRO A O 1
ATOM 728 N N . PRO A 1 96 ? -8.263 -6.991 0.390 1.00 97.88 96 PRO A N 1
ATOM 729 C CA . PRO A 1 96 ? -8.818 -6.013 -0.540 1.00 97.88 96 PRO A CA 1
ATOM 730 C C . PRO A 1 96 ? -8.856 -4.617 0.091 1.00 97.88 96 PRO A C 1
ATOM 732 O O . PRO A 1 96 ? -9.226 -4.458 1.253 1.00 97.88 96 PRO A O 1
ATOM 735 N N . GLY A 1 97 ? -8.430 -3.607 -0.664 1.00 97.50 97 GLY A N 1
ATOM 736 C CA . GLY A 1 97 ? -8.278 -2.241 -0.173 1.00 97.50 97 GLY A CA 1
ATOM 737 C C . GLY A 1 97 ? -6.892 -1.899 0.369 1.00 97.50 97 GLY A C 1
ATOM 738 O O . GLY A 1 97 ? -6.612 -0.714 0.522 1.00 97.50 97 GLY A O 1
ATOM 739 N N . ALA A 1 98 ? -6.009 -2.876 0.612 1.00 98.25 98 ALA A N 1
ATOM 740 C CA . ALA A 1 98 ? -4.649 -2.617 1.085 1.00 98.25 98 ALA A CA 1
ATOM 741 C C . ALA A 1 98 ? -3.831 -1.775 0.093 1.00 98.25 98 ALA A C 1
ATOM 743 O O . ALA A 1 98 ? -3.986 -1.904 -1.125 1.00 98.25 98 ALA A O 1
ATOM 744 N N . VAL A 1 99 ? -2.905 -0.961 0.603 1.00 98.06 99 VAL A N 1
ATOM 745 C CA . VAL A 1 99 ? -2.066 -0.054 -0.200 1.00 98.06 99 VAL A CA 1
ATOM 746 C C . VAL A 1 99 ? -0.586 -0.192 0.134 1.00 98.06 99 VAL A C 1
ATOM 748 O O . VAL A 1 99 ? -0.220 -0.526 1.263 1.00 98.06 99 VAL A O 1
ATOM 751 N N . ALA A 1 100 ? 0.280 0.096 -0.833 1.00 95.19 100 ALA A N 1
ATOM 752 C CA . ALA A 1 100 ? 1.720 0.109 -0.614 1.00 95.19 100 ALA A CA 1
ATOM 753 C C . ALA A 1 100 ? 2.420 1.183 -1.424 1.00 95.19 100 ALA A C 1
ATOM 755 O O . ALA A 1 100 ? 2.127 1.348 -2.600 1.00 95.19 100 ALA A O 1
ATOM 756 N N . ASP A 1 101 ? 3.417 1.838 -0.837 1.00 86.88 101 ASP A N 1
ATOM 757 C CA . ASP A 1 101 ? 4.175 2.890 -1.510 1.00 86.88 101 ASP A CA 1
ATOM 758 C C . ASP A 1 101 ? 5.671 2.735 -1.279 1.00 86.88 101 ASP A C 1
ATOM 760 O O . ASP A 1 101 ? 6.129 2.499 -0.153 1.00 86.88 101 ASP A O 1
ATOM 764 N N . GLN A 1 102 ? 6.442 2.997 -2.332 1.00 81.25 102 GLN A N 1
ATOM 765 C CA . GLN A 1 102 ? 7.898 3.019 -2.279 1.00 81.25 102 GLN A CA 1
ATOM 766 C C . GLN A 1 102 ? 8.455 4.446 -2.356 1.00 81.25 102 GLN A C 1
ATOM 768 O O . GLN A 1 102 ? 8.091 5.241 -3.223 1.00 81.25 102 GLN A O 1
ATOM 773 N N . LEU A 1 103 ? 9.380 4.773 -1.452 1.00 76.00 103 LEU A N 1
ATOM 774 C CA . LEU A 1 103 ? 10.092 6.051 -1.386 1.00 76.00 103 LEU A CA 1
ATOM 775 C C . LEU A 1 103 ? 11.314 6.067 -2.312 1.00 76.00 103 LEU A C 1
ATOM 777 O O . LEU A 1 103 ? 12.381 6.558 -1.936 1.00 76.00 103 LEU A O 1
ATOM 781 N N . THR A 1 104 ? 11.197 5.472 -3.496 1.00 67.81 104 THR A N 1
ATOM 782 C CA . THR A 1 104 ? 12.330 5.337 -4.404 1.00 67.81 104 THR A CA 1
ATOM 783 C C . THR A 1 104 ? 12.140 6.124 -5.686 1.00 67.81 104 THR A C 1
ATOM 785 O O . THR A 1 104 ? 11.027 6.286 -6.195 1.00 67.81 104 THR A O 1
ATOM 788 N N . LEU A 1 105 ? 13.273 6.629 -6.180 1.00 66.50 105 LEU A N 1
ATOM 789 C CA . LEU A 1 105 ? 13.409 7.207 -7.506 1.00 66.50 105 LEU A CA 1
ATOM 790 C C . LEU A 1 105 ? 12.883 6.174 -8.510 1.00 66.50 105 LEU A C 1
ATOM 792 O O . LEU A 1 105 ? 13.207 4.994 -8.395 1.00 66.50 105 LEU A O 1
ATOM 796 N N . TYR A 1 106 ? 12.060 6.611 -9.457 1.00 70.50 106 TYR A N 1
ATOM 797 C CA . TYR A 1 106 ? 11.572 5.788 -10.568 1.00 70.50 106 TYR A CA 1
ATOM 798 C C . TYR A 1 106 ? 10.578 4.675 -10.227 1.00 70.50 106 TYR A C 1
ATOM 800 O O . TYR A 1 106 ? 10.173 3.949 -11.128 1.00 70.50 106 TYR A O 1
ATOM 808 N N . GLY A 1 107 ? 10.083 4.572 -8.988 1.00 66.25 107 GLY A N 1
ATOM 809 C CA . GLY A 1 107 ? 9.007 3.622 -8.680 1.00 66.25 107 GLY A CA 1
ATOM 810 C C . GLY A 1 107 ? 7.754 3.833 -9.546 1.00 66.25 107 GLY A C 1
ATOM 811 O O . GLY A 1 107 ? 7.035 2.887 -9.848 1.00 66.25 107 GLY A O 1
ATOM 812 N N . GLY A 1 108 ? 7.511 5.072 -9.984 1.00 73.69 108 GLY A N 1
ATOM 813 C CA . GLY A 1 108 ? 6.432 5.445 -10.898 1.00 73.69 108 GLY A CA 1
ATOM 814 C C . GLY A 1 108 ? 6.731 5.208 -12.382 1.00 73.69 108 GLY A C 1
ATOM 815 O O . GLY A 1 108 ? 5.832 5.385 -13.201 1.00 73.69 108 GLY A O 1
ATOM 816 N N . MET A 1 109 ? 7.957 4.817 -12.753 1.00 84.75 109 MET A N 1
ATOM 817 C CA . MET A 1 109 ? 8.237 4.320 -14.102 1.00 84.75 109 MET A CA 1
ATOM 818 C C . MET A 1 109 ? 7.558 2.956 -14.248 1.00 84.75 109 MET A C 1
ATOM 820 O O . MET A 1 109 ? 8.001 1.942 -13.707 1.00 84.75 109 MET A O 1
ATOM 824 N N . LEU A 1 110 ? 6.396 2.955 -14.901 1.00 83.44 110 LEU A N 1
ATOM 825 C CA . LEU A 1 110 ? 5.558 1.760 -15.025 1.00 83.44 110 LEU A CA 1
ATOM 826 C C . LEU A 1 110 ? 6.183 0.716 -15.955 1.00 83.44 110 LEU A C 1
ATOM 828 O O . LEU A 1 110 ? 6.039 -0.481 -15.724 1.00 83.44 110 LEU A O 1
ATOM 832 N N . THR A 1 111 ? 6.899 1.185 -16.974 1.00 79.44 111 THR A N 1
ATOM 833 C CA . THR A 1 111 ? 7.751 0.386 -17.854 1.00 79.44 111 THR A CA 1
ATOM 834 C C . THR A 1 111 ? 9.185 0.894 -17.742 1.00 79.44 111 THR A C 1
ATOM 836 O O . THR A 1 111 ? 9.414 2.038 -17.344 1.00 79.44 111 THR A O 1
ATOM 839 N N . ASP A 1 112 ? 10.153 0.039 -18.071 1.00 78.19 112 ASP A N 1
ATOM 840 C CA . ASP A 1 112 ? 11.555 0.438 -18.245 1.00 78.19 112 ASP A CA 1
ATOM 841 C C . ASP A 1 112 ? 12.212 1.066 -16.998 1.00 78.19 112 ASP A C 1
ATOM 843 O O . ASP A 1 112 ? 13.104 1.905 -17.099 1.00 78.19 112 ASP A O 1
ATOM 847 N N . SER A 1 113 ? 11.819 0.627 -15.796 1.00 74.56 113 SER A N 1
ATOM 848 C CA . SER A 1 113 ? 12.340 1.120 -14.507 1.00 74.56 113 SER A CA 1
ATOM 849 C C . SER A 1 113 ? 13.794 0.706 -14.199 1.00 74.56 113 SER A C 1
ATOM 851 O O . SER A 1 113 ? 14.329 1.011 -13.128 1.00 74.56 113 SER A O 1
ATOM 853 N N . GLY A 1 114 ? 14.469 0.029 -15.135 1.00 80.25 114 GLY A N 1
ATOM 854 C CA . GLY A 1 114 ? 15.851 -0.429 -14.995 1.00 80.25 114 GLY A CA 1
ATOM 855 C C . GLY A 1 114 ? 16.022 -1.384 -13.812 1.00 80.25 114 GLY A C 1
ATOM 856 O O . GLY A 1 114 ? 15.366 -2.418 -13.742 1.00 80.25 114 GLY A O 1
ATOM 857 N N . SER A 1 115 ? 16.909 -1.038 -12.875 1.00 78.38 115 SER A N 1
ATOM 858 C CA . SER A 1 115 ? 17.133 -1.793 -11.632 1.00 78.38 115 SER A CA 1
ATOM 859 C C . SER A 1 115 ? 16.140 -1.465 -10.508 1.00 78.38 115 SER A C 1
ATOM 861 O O . SER A 1 115 ? 16.235 -2.048 -9.428 1.00 78.38 115 SER A O 1
ATOM 863 N N . HIS A 1 116 ? 15.211 -0.530 -10.727 1.00 82.56 116 HIS A N 1
ATOM 864 C CA . HIS A 1 116 ? 14.192 -0.167 -9.748 1.00 82.56 116 HIS A CA 1
ATOM 865 C C . HIS A 1 116 ? 12.935 -1.008 -9.949 1.00 82.56 116 HIS A C 1
ATOM 867 O O . HIS A 1 116 ? 12.507 -1.281 -11.071 1.00 82.56 116 HIS A O 1
ATOM 873 N N . MET A 1 117 ? 12.313 -1.387 -8.842 1.00 88.00 117 MET A N 1
ATOM 874 C CA . MET A 1 117 ? 11.015 -2.038 -8.826 1.00 88.00 117 MET A CA 1
ATOM 875 C C . MET A 1 117 ? 9.941 -1.041 -9.262 1.00 88.00 117 MET A C 1
ATOM 877 O O . MET A 1 117 ? 9.848 0.061 -8.723 1.00 88.00 117 MET A O 1
ATOM 881 N N . SER A 1 118 ? 9.102 -1.423 -10.219 1.00 92.06 118 SER A N 1
ATOM 882 C CA . SER A 1 118 ? 7.926 -0.631 -10.582 1.00 92.06 118 SER A CA 1
ATOM 883 C C . SER A 1 118 ? 6.832 -0.777 -9.525 1.00 92.06 118 SER A C 1
ATOM 885 O O . SER A 1 118 ? 6.652 -1.856 -8.957 1.00 92.06 118 SER A O 1
ATOM 887 N N . ILE A 1 119 ? 6.023 0.265 -9.304 1.00 92.62 119 ILE A N 1
ATOM 888 C CA . ILE A 1 119 ? 4.835 0.152 -8.444 1.00 92.62 119 ILE A CA 1
ATOM 889 C C . ILE A 1 119 ? 3.819 -0.888 -8.941 1.00 92.62 119 ILE A C 1
ATOM 891 O O . ILE A 1 119 ? 3.013 -1.384 -8.154 1.00 92.62 119 ILE A O 1
ATOM 895 N N . LEU A 1 120 ? 3.892 -1.288 -10.218 1.00 94.19 120 LEU A N 1
ATOM 896 C CA . LEU A 1 120 ? 3.089 -2.389 -10.753 1.00 94.19 120 LEU A CA 1
ATOM 897 C C . LEU A 1 120 ? 3.382 -3.733 -10.075 1.00 94.19 120 LEU A C 1
ATOM 899 O O . LEU A 1 120 ? 2.513 -4.601 -10.075 1.00 94.19 120 LEU A O 1
ATOM 903 N N . GLU A 1 121 ? 4.555 -3.912 -9.463 1.00 94.38 121 GLU A N 1
ATOM 904 C CA . GLU A 1 121 ? 4.849 -5.119 -8.688 1.00 94.38 121 GLU A CA 1
ATOM 905 C C . GLU A 1 121 ? 4.006 -5.198 -7.406 1.00 94.38 121 GLU A C 1
ATOM 907 O O . GLU A 1 121 ? 3.558 -6.283 -7.041 1.00 94.38 121 GLU A O 1
ATOM 912 N N . PHE A 1 122 ? 3.689 -4.065 -6.763 1.00 95.06 122 PHE A N 1
ATOM 913 C CA . PHE A 1 122 ? 2.747 -4.045 -5.635 1.00 95.06 122 PHE A CA 1
ATOM 914 C C . PHE A 1 122 ? 1.331 -4.408 -6.093 1.00 95.06 122 PHE A C 1
ATOM 916 O O . PHE A 1 122 ? 0.650 -5.220 -5.463 1.00 95.06 122 PHE A O 1
ATOM 923 N N . ILE A 1 123 ? 0.899 -3.870 -7.233 1.00 96.25 123 ILE A N 1
ATOM 924 C CA . ILE A 1 123 ? -0.408 -4.200 -7.813 1.00 96.25 123 ILE A CA 1
ATOM 925 C C . ILE A 1 123 ? -0.495 -5.690 -8.165 1.00 96.25 123 ILE A C 1
ATOM 927 O O . ILE A 1 123 ? -1.492 -6.343 -7.837 1.00 96.25 123 ILE A O 1
ATOM 931 N N . ALA A 1 124 ? 0.557 -6.241 -8.776 1.00 95.25 124 ALA A N 1
ATOM 932 C CA . ALA A 1 124 ? 0.651 -7.658 -9.112 1.00 95.25 124 ALA A CA 1
ATOM 933 C C . ALA A 1 124 ? 0.671 -8.557 -7.865 1.00 95.25 124 ALA A C 1
ATOM 935 O O . ALA A 1 124 ? 0.113 -9.650 -7.907 1.00 95.25 124 ALA A O 1
ATOM 936 N N . ALA A 1 125 ? 1.262 -8.094 -6.759 1.00 95.62 125 ALA A N 1
ATOM 937 C CA . ALA A 1 125 ? 1.325 -8.845 -5.507 1.00 95.62 125 ALA A CA 1
ATOM 938 C C . ALA A 1 125 ? -0.004 -8.887 -4.733 1.00 95.62 125 ALA A C 1
ATOM 940 O O . ALA A 1 125 ? -0.195 -9.788 -3.923 1.00 95.62 125 ALA A O 1
ATOM 941 N N . GLY A 1 126 ? -0.926 -7.946 -4.967 1.00 96.12 126 GLY A N 1
ATOM 942 C CA . GLY A 1 126 ? -2.229 -7.941 -4.288 1.00 96.12 126 GLY A CA 1
ATOM 943 C C . GLY A 1 126 ? -2.665 -6.600 -3.700 1.00 96.12 126 GLY A C 1
ATOM 944 O O . GLY A 1 126 ? -3.767 -6.511 -3.171 1.00 96.12 126 GLY A O 1
ATOM 945 N N . PHE A 1 127 ? -1.886 -5.526 -3.836 1.00 97.50 127 PHE A N 1
ATOM 946 C CA . PHE A 1 127 ? -2.306 -4.201 -3.366 1.00 97.50 127 PHE A CA 1
ATOM 947 C C . PHE A 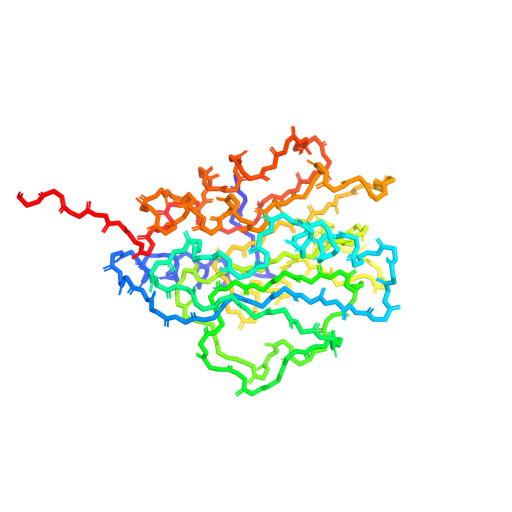1 127 ? -3.352 -3.550 -4.283 1.00 97.50 127 PHE A C 1
ATOM 949 O O . PHE A 1 127 ? -3.320 -3.703 -5.500 1.00 97.50 127 PHE A O 1
ATOM 956 N N . THR A 1 128 ? -4.296 -2.820 -3.699 1.00 98.00 128 THR A N 1
ATOM 957 C CA . THR A 1 128 ? -5.380 -2.097 -4.399 1.00 98.00 128 THR A CA 1
ATOM 958 C C . THR A 1 128 ? -4.945 -0.696 -4.837 1.00 98.00 128 THR A C 1
ATOM 960 O O . THR A 1 128 ? -5.567 -0.083 -5.703 1.00 98.00 128 THR A O 1
ATOM 963 N N . GLY A 1 129 ? -3.845 -0.200 -4.271 1.00 97.06 129 GLY A N 1
ATOM 964 C CA . GLY A 1 129 ? -3.279 1.105 -4.577 1.00 97.06 129 GLY A CA 1
ATOM 965 C C . GLY A 1 129 ? -1.784 1.176 -4.331 1.00 97.06 129 GLY A C 1
ATOM 966 O O . GLY A 1 129 ? -1.261 0.513 -3.433 1.00 97.06 129 GLY A O 1
ATOM 967 N N . SER A 1 130 ? -1.117 2.002 -5.129 1.00 95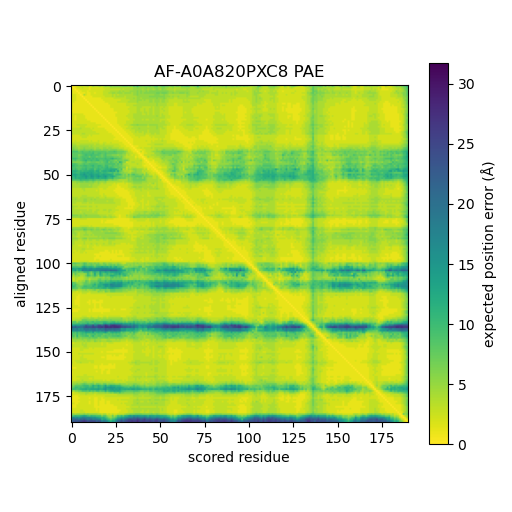.25 130 SER A N 1
ATOM 968 C CA . SER A 1 130 ? 0.277 2.371 -4.951 1.00 95.25 130 SER A CA 1
ATOM 969 C C . SER A 1 130 ? 0.586 3.746 -5.546 1.00 95.25 130 SER A C 1
ATOM 971 O O . SER A 1 130 ? -0.004 4.171 -6.545 1.00 95.25 130 SER A O 1
ATOM 973 N N . PHE A 1 131 ? 1.552 4.435 -4.950 1.00 91.81 131 PHE A N 1
ATOM 974 C CA . PHE A 1 131 ? 2.139 5.671 -5.443 1.00 91.81 131 PHE A CA 1
ATOM 975 C C . PHE A 1 131 ? 3.648 5.518 -5.664 1.00 91.81 131 PHE A C 1
ATOM 977 O O . PHE A 1 131 ? 4.373 4.971 -4.828 1.00 91.81 131 PHE A O 1
ATOM 984 N N . GLY A 1 132 ? 4.137 6.058 -6.783 1.00 87.06 132 GLY A N 1
ATOM 985 C CA . GLY A 1 132 ? 5.555 6.041 -7.142 1.00 87.06 132 GLY A CA 1
ATOM 986 C C . GLY A 1 132 ? 5.989 7.304 -7.880 1.00 87.06 132 GLY A C 1
ATOM 987 O O . GLY A 1 132 ? 5.196 7.929 -8.581 1.00 87.06 132 GLY A O 1
ATOM 988 N N . THR A 1 133 ? 7.262 7.686 -7.738 1.00 81.44 133 THR A N 1
ATOM 989 C CA . THR A 1 133 ? 7.826 8.890 -8.382 1.00 81.44 133 THR A CA 1
ATOM 990 C C . THR A 1 133 ? 8.440 8.589 -9.754 1.00 81.44 133 THR A C 1
ATOM 992 O O . THR A 1 133 ? 8.988 7.507 -9.945 1.00 81.44 133 THR A O 1
ATOM 995 N N . VAL A 1 134 ? 8.342 9.520 -10.714 1.00 75.69 134 VAL A N 1
ATOM 996 C CA . VAL A 1 134 ? 8.744 9.316 -12.132 1.00 75.69 134 VAL A CA 1
ATOM 997 C C . VAL A 1 134 ? 10.034 10.025 -12.555 1.00 75.69 134 VAL A C 1
ATOM 999 O O . VAL A 1 134 ? 10.589 9.712 -13.599 1.00 75.69 134 VAL A O 1
ATOM 1002 N N . SER A 1 135 ? 10.528 10.978 -11.771 1.00 68.44 135 SER A N 1
ATOM 1003 C CA . SER A 1 135 ? 11.743 11.752 -12.066 1.00 68.44 135 SER A CA 1
ATOM 1004 C C . SER A 1 135 ? 12.483 11.971 -10.771 1.00 68.44 135 SER A C 1
ATOM 1006 O O . SER A 1 135 ? 11.804 12.285 -9.805 1.00 68.44 135 SER A O 1
ATOM 1008 N N . GLU A 1 136 ? 13.816 11.875 -10.766 1.00 53.50 136 GLU A N 1
ATOM 1009 C CA . GLU A 1 136 ? 14.669 11.952 -9.571 1.00 53.50 136 GLU A CA 1
ATOM 1010 C C . GLU A 1 136 ? 14.238 13.066 -8.594 1.00 53.50 136 GLU A C 1
ATOM 1012 O O . GLU A 1 136 ? 14.506 14.248 -8.833 1.00 53.50 136 GLU A O 1
ATOM 1017 N N . PRO A 1 137 ? 13.555 12.744 -7.478 1.00 53.81 137 PRO A N 1
ATOM 1018 C CA . PRO A 1 137 ? 13.422 13.706 -6.405 1.00 53.81 137 PRO A CA 1
ATOM 1019 C C . PRO A 1 137 ? 14.731 13.763 -5.602 1.00 53.81 137 PRO A C 1
ATOM 1021 O O . PRO A 1 137 ? 15.213 12.741 -5.116 1.00 53.81 137 PRO A O 1
ATOM 1024 N N . CYS A 1 138 ? 15.219 14.969 -5.285 1.00 59.94 138 CYS A N 1
ATOM 1025 C CA . CYS A 1 138 ? 15.802 15.170 -3.952 1.00 59.94 138 CYS A CA 1
ATOM 1026 C C . CYS A 1 138 ? 14.821 14.560 -2.944 1.00 59.94 138 CYS A C 1
ATOM 1028 O O . CYS A 1 138 ? 13.626 14.834 -3.068 1.00 59.94 138 CYS A O 1
ATOM 1030 N N . SER A 1 139 ? 15.294 13.733 -2.005 1.00 61.31 139 SER A N 1
ATOM 1031 C CA . SER A 1 139 ? 14.503 12.914 -1.065 1.00 61.31 139 SER A CA 1
ATOM 1032 C C . SER A 1 139 ? 13.686 13.744 -0.058 1.00 61.31 139 SER A C 1
ATOM 1034 O O . SER A 1 139 ? 13.837 13.633 1.157 1.00 61.31 139 SER A O 1
ATOM 1036 N N . TRP A 1 140 ? 12.830 14.624 -0.568 1.00 70.88 140 TRP A N 1
ATOM 1037 C CA . TRP A 1 140 ? 11.926 15.487 0.165 1.00 70.88 140 TRP A CA 1
ATOM 1038 C C . TRP A 1 140 ? 10.685 14.676 0.498 1.00 70.88 140 TRP A C 1
ATOM 1040 O O . TRP A 1 140 ? 9.922 14.278 -0.382 1.00 70.88 140 TRP A O 1
ATOM 1050 N N . THR A 1 141 ? 10.469 14.452 1.789 1.00 70.75 141 THR A N 1
ATOM 1051 C CA . THR A 1 141 ? 9.331 13.688 2.320 1.00 70.75 141 THR A CA 1
ATOM 1052 C C . THR A 1 141 ? 7.975 14.217 1.856 1.00 70.75 141 THR A C 1
ATOM 1054 O O . THR A 1 141 ? 7.030 13.449 1.749 1.00 70.75 141 THR A O 1
ATOM 1057 N N . GLN A 1 142 ? 7.892 15.506 1.519 1.00 73.50 142 GLN A N 1
ATOM 1058 C CA . GLN A 1 142 ? 6.684 16.198 1.060 1.00 73.50 142 GLN A CA 1
ATOM 1059 C C . GLN A 1 142 ? 6.123 15.671 -0.275 1.00 73.50 142 GLN A C 1
ATOM 1061 O O . GLN A 1 142 ? 4.954 15.909 -0.576 1.00 73.50 142 GLN A O 1
ATOM 1066 N N . LYS A 1 143 ? 6.934 14.962 -1.072 1.00 74.06 143 LYS A N 1
ATOM 1067 C CA . LYS A 1 143 ? 6.540 14.394 -2.376 1.00 74.06 143 LYS A CA 1
ATOM 1068 C C . LYS A 1 143 ? 5.920 13.002 -2.283 1.00 74.06 143 LYS A C 1
ATOM 1070 O O . LYS A 1 143 ? 5.536 12.433 -3.298 1.00 74.06 143 LYS A O 1
ATOM 1075 N N . PHE A 1 144 ? 5.859 12.441 -1.081 1.00 81.31 144 PHE A N 1
ATOM 1076 C CA . PHE A 1 144 ? 5.389 11.087 -0.842 1.00 81.31 144 PHE A CA 1
ATOM 1077 C C . PHE A 1 144 ? 4.224 11.094 0.145 1.00 81.31 144 PHE A C 1
ATOM 1079 O O . PHE A 1 144 ? 4.127 12.019 0.956 1.00 81.31 144 PHE A O 1
ATOM 1086 N N . PRO A 1 145 ? 3.373 10.055 0.121 1.00 85.19 145 PRO A N 1
ATOM 1087 C CA . PRO A 1 145 ? 2.307 9.892 1.094 1.00 85.19 145 PRO A CA 1
ATOM 1088 C C . PRO A 1 145 ? 2.862 9.942 2.511 1.00 85.19 145 PRO A C 1
ATOM 1090 O O . PRO A 1 145 ? 3.742 9.155 2.884 1.00 85.1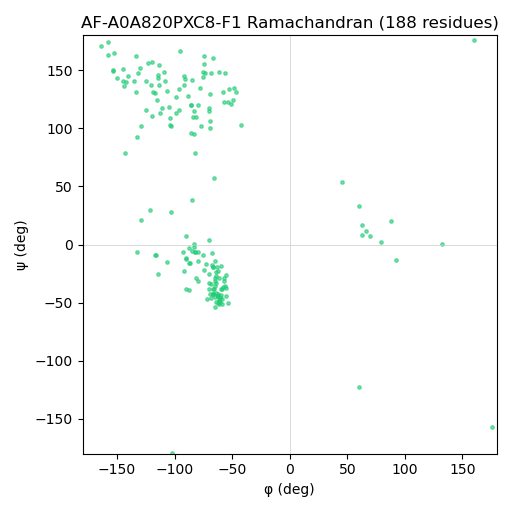9 145 PRO A O 1
ATOM 1093 N N . ASN A 1 146 ? 2.348 10.873 3.310 1.00 90.81 146 ASN A N 1
ATOM 1094 C CA . ASN A 1 146 ? 2.536 10.842 4.747 1.00 90.81 146 ASN A CA 1
ATOM 1095 C C . ASN A 1 146 ? 1.718 9.661 5.302 1.00 90.81 146 ASN A C 1
ATOM 1097 O O . ASN A 1 146 ? 0.487 9.691 5.194 1.00 90.81 146 ASN A O 1
ATOM 1101 N N . PRO A 1 147 ? 2.358 8.646 5.920 1.00 92.00 147 PRO A N 1
ATOM 1102 C CA . PRO A 1 147 ? 1.665 7.451 6.393 1.00 92.00 147 PRO A CA 1
ATOM 1103 C C . PRO A 1 147 ? 0.515 7.765 7.345 1.00 92.00 147 PRO A C 1
ATOM 1105 O O . PRO A 1 147 ? -0.534 7.135 7.274 1.00 92.00 147 PRO A O 1
ATOM 1108 N N . GLN A 1 148 ? 0.690 8.766 8.213 1.00 91.69 148 GLN A N 1
ATOM 1109 C CA . GLN A 1 148 ? -0.336 9.139 9.173 1.00 91.69 148 GLN A CA 1
ATOM 1110 C C . GLN A 1 148 ? -1.582 9.663 8.458 1.00 91.69 148 GLN A C 1
ATOM 1112 O O . GLN A 1 148 ? -2.668 9.145 8.694 1.00 91.69 148 GLN A O 1
ATOM 1117 N N . PHE A 1 149 ? -1.436 10.656 7.579 1.00 93.25 149 PHE A N 1
ATOM 1118 C CA . PHE A 1 149 ? -2.580 11.233 6.873 1.00 93.25 149 PHE A CA 1
ATOM 1119 C C . PHE A 1 149 ? -3.233 10.222 5.933 1.00 93.25 149 PHE A C 1
ATOM 1121 O O . PHE A 1 149 ? -4.457 10.149 5.899 1.00 93.25 149 PHE A O 1
ATOM 1128 N N . MET A 1 150 ? -2.440 9.387 5.254 1.00 95.50 150 MET A N 1
ATOM 1129 C CA . MET A 1 150 ? -2.974 8.320 4.406 1.00 95.50 150 MET A CA 1
ATOM 1130 C C . MET A 1 150 ? -3.858 7.356 5.208 1.00 95.50 150 MET A C 1
ATOM 1132 O O . MET A 1 150 ? -5.012 7.136 4.849 1.00 95.50 150 MET A O 1
ATOM 1136 N N . ILE A 1 151 ? -3.355 6.834 6.334 1.00 95.94 151 ILE A N 1
ATOM 1137 C CA . ILE A 1 151 ? -4.125 5.936 7.208 1.00 95.94 151 ILE A CA 1
ATOM 1138 C C . ILE A 1 151 ? -5.361 6.658 7.765 1.00 95.94 151 ILE A C 1
ATOM 1140 O O . ILE A 1 151 ? -6.449 6.085 7.781 1.00 95.94 151 ILE A O 1
ATOM 1144 N N . GLN A 1 152 ? -5.228 7.910 8.217 1.00 95.31 152 GLN A N 1
ATOM 1145 C CA . GLN A 1 152 ? -6.339 8.659 8.814 1.00 95.31 152 GLN A CA 1
ATOM 1146 C C . GLN A 1 152 ? -7.473 8.925 7.832 1.00 95.31 152 GLN A C 1
ATOM 1148 O O . GLN A 1 152 ? -8.622 8.687 8.185 1.00 95.31 152 GLN A O 1
ATOM 1153 N N . HIS A 1 153 ? -7.175 9.441 6.641 1.00 97.00 153 HIS A N 1
ATOM 1154 C CA . HIS A 1 153 ? -8.207 9.742 5.651 1.00 97.00 153 HIS A CA 1
ATOM 1155 C C . HIS A 1 153 ? -8.890 8.463 5.176 1.00 97.00 153 HIS A C 1
ATOM 1157 O O . HIS A 1 153 ? -10.117 8.378 5.196 1.00 97.00 153 HIS A O 1
ATOM 1163 N N . TYR A 1 154 ? -8.105 7.427 4.880 1.00 97.69 154 TYR A N 1
ATOM 1164 C CA . TYR A 1 154 ? -8.656 6.208 4.309 1.00 97.69 154 TYR A CA 1
ATOM 1165 C C . TYR A 1 154 ? -9.524 5.441 5.310 1.00 97.69 154 TYR A C 1
ATOM 1167 O O . TYR A 1 154 ? -10.642 5.040 5.001 1.00 97.69 154 TYR A O 1
ATOM 1175 N N . THR A 1 155 ? -9.072 5.332 6.564 1.00 97.12 155 THR A N 1
ATOM 1176 C CA . THR A 1 155 ? -9.850 4.661 7.622 1.00 97.12 155 THR A CA 1
ATOM 1177 C C . THR A 1 155 ? -11.023 5.488 8.156 1.00 97.12 155 THR A C 1
ATOM 1179 O O . THR A 1 155 ? -11.858 4.954 8.880 1.00 97.12 155 THR A O 1
ATOM 1182 N N . LYS A 1 156 ? -11.131 6.771 7.784 1.00 96.12 156 LYS A N 1
ATOM 1183 C CA . LYS A 1 156 ? -12.334 7.593 8.008 1.00 96.12 156 LYS A CA 1
ATOM 1184 C C . LYS A 1 156 ? -13.404 7.404 6.926 1.00 96.12 156 LYS A C 1
ATOM 1186 O O . LYS A 1 156 ? -14.452 8.036 7.015 1.00 96.12 156 LYS A O 1
ATOM 1191 N N . GLY A 1 157 ? -13.158 6.538 5.941 1.00 96.56 157 GLY A N 1
ATOM 1192 C CA . GLY A 1 157 ? -14.114 6.216 4.884 1.00 96.56 157 GLY A CA 1
ATOM 1193 C C . GLY A 1 157 ? -14.037 7.135 3.669 1.00 96.56 157 GLY A C 1
ATOM 1194 O O . GLY A 1 157 ? -15.002 7.220 2.909 1.00 96.56 157 GLY A O 1
ATOM 1195 N N . GLU A 1 158 ? -12.918 7.835 3.479 1.00 97.44 158 GLU A N 1
ATOM 1196 C CA . GLU A 1 158 ? -12.632 8.496 2.206 1.00 97.44 158 GLU A CA 1
ATOM 1197 C C . GLU A 1 158 ? -12.211 7.467 1.149 1.00 97.44 158 GLU A C 1
ATOM 1199 O O . GLU A 1 158 ? -11.703 6.393 1.473 1.00 97.44 158 GLU A O 1
ATOM 1204 N N . THR A 1 159 ? -12.395 7.791 -0.129 1.00 97.94 159 THR A N 1
ATOM 1205 C CA . THR A 1 159 ? -11.920 6.928 -1.219 1.00 97.94 159 THR A CA 1
ATOM 1206 C C . THR A 1 159 ? -10.394 6.871 -1.258 1.00 97.94 159 THR A C 1
ATOM 1208 O O . THR A 1 159 ? -9.686 7.747 -0.736 1.00 97.94 159 THR A O 1
ATOM 1211 N N . LEU A 1 160 ? -9.866 5.843 -1.920 1.00 97.75 160 LEU A N 1
ATOM 1212 C CA . LEU A 1 160 ? -8.432 5.664 -2.083 1.00 97.75 160 LEU A CA 1
ATOM 1213 C C . LEU A 1 160 ? -7.765 6.897 -2.713 1.00 97.75 160 LEU A C 1
ATOM 1215 O O . LEU A 1 160 ? -6.717 7.348 -2.245 1.00 97.75 160 LEU A O 1
ATOM 1219 N N . ILE A 1 161 ? -8.374 7.472 -3.756 1.00 96.62 161 ILE A N 1
ATOM 1220 C CA . ILE A 1 161 ? -7.814 8.645 -4.432 1.00 96.62 161 ILE A CA 1
ATOM 1221 C C . ILE A 1 161 ? -7.800 9.889 -3.537 1.00 96.62 161 ILE A C 1
ATOM 1223 O O . ILE A 1 161 ? -6.794 10.596 -3.506 1.00 96.62 161 ILE A O 1
ATOM 1227 N N . GLU A 1 162 ? -8.866 10.147 -2.778 1.00 96.94 162 GLU A N 1
ATOM 1228 C CA . GLU A 1 162 ? -8.937 11.286 -1.853 1.00 96.94 162 GLU A CA 1
ATOM 1229 C C . GLU A 1 162 ? -7.875 11.182 -0.759 1.00 96.94 162 GLU A C 1
ATOM 1231 O O . GLU A 1 162 ? -7.152 12.146 -0.495 1.00 96.94 162 GLU A O 1
ATOM 1236 N N . SER A 1 163 ? -7.732 9.984 -0.191 1.00 97.00 163 SER A N 1
ATOM 1237 C CA . SER A 1 163 ? -6.759 9.691 0.861 1.00 97.00 163 SER A CA 1
ATOM 1238 C C . SER A 1 163 ? -5.331 9.940 0.383 1.00 97.00 163 SER A C 1
ATOM 1240 O O . SER A 1 163 ? -4.546 10.613 1.056 1.00 97.00 163 SER A O 1
ATOM 1242 N N . TYR A 1 164 ? -5.009 9.480 -0.828 1.00 94.62 164 TYR A N 1
ATOM 1243 C CA . TYR A 1 164 ? -3.715 9.734 -1.445 1.00 94.62 164 TYR A CA 1
ATOM 1244 C C . TYR A 1 164 ? -3.471 11.227 -1.675 1.00 94.62 164 TYR A C 1
ATOM 1246 O O . TYR A 1 164 ? -2.443 11.743 -1.234 1.00 94.62 164 TYR A O 1
ATOM 1254 N N . TRP A 1 165 ? -4.413 11.937 -2.299 1.00 93.06 165 TRP A N 1
ATOM 1255 C CA . TRP A 1 165 ? -4.277 13.372 -2.574 1.00 93.06 165 TRP A CA 1
ATOM 1256 C C . TRP A 1 165 ? -4.084 14.211 -1.311 1.00 93.06 165 TRP A C 1
ATOM 1258 O O . TRP A 1 165 ? -3.286 15.143 -1.322 1.00 93.06 165 TRP A O 1
ATOM 1268 N N . LYS A 1 166 ? -4.766 13.871 -0.214 1.00 94.62 166 LYS A N 1
ATOM 1269 C CA . LYS A 1 166 ? -4.635 14.583 1.067 1.00 94.62 166 LYS A CA 1
ATOM 1270 C C . LYS A 1 166 ? -3.392 14.181 1.862 1.00 94.62 166 LYS A C 1
ATOM 1272 O O . LYS A 1 166 ? -3.007 14.885 2.792 1.00 94.62 166 LYS A O 1
ATOM 1277 N N . SER A 1 167 ? -2.740 13.077 1.500 1.00 91.94 167 SER A N 1
ATOM 1278 C CA . SER A 1 167 ? -1.516 12.611 2.161 1.00 91.94 167 SER A CA 1
ATOM 1279 C C . SER A 1 167 ? -0.221 13.153 1.543 1.00 91.94 167 SER A C 1
ATOM 1281 O O . SER A 1 167 ? 0.834 13.021 2.166 1.00 91.94 167 SER A O 1
ATOM 1283 N N . ILE A 1 168 ? -0.278 13.758 0.348 1.00 88.62 168 ILE A N 1
ATOM 1284 C CA . ILE A 1 168 ? 0.894 14.243 -0.395 1.00 88.62 168 ILE A CA 1
ATOM 1285 C C . ILE A 1 168 ? 0.841 15.763 -0.529 1.00 88.62 168 ILE A C 1
ATOM 1287 O O . ILE A 1 168 ? -0.100 16.315 -1.088 1.00 88.62 168 ILE A O 1
ATOM 1291 N N . LEU A 1 169 ? 1.894 16.451 -0.084 1.00 84.00 169 LEU A N 1
ATOM 1292 C CA . LEU A 1 169 ? 1.980 17.911 -0.199 1.00 84.00 169 LEU A CA 1
ATOM 1293 C C . LEU A 1 169 ? 2.401 18.367 -1.605 1.00 84.00 169 LEU A C 1
ATOM 1295 O O . LEU A 1 169 ? 2.019 19.446 -2.047 1.00 84.00 169 LEU A O 1
ATOM 1299 N N . GLN A 1 170 ? 3.207 17.566 -2.308 1.00 79.25 170 GLN A N 1
ATOM 1300 C CA . GLN A 1 170 ? 3.760 17.894 -3.623 1.00 79.25 170 GLN A CA 1
ATOM 1301 C C . GLN A 1 170 ? 3.609 16.733 -4.616 1.00 79.25 170 GLN A C 1
ATOM 1303 O O . GLN A 1 170 ? 4.481 15.878 -4.734 1.00 79.25 170 GLN A O 1
ATOM 1308 N N . VAL A 1 171 ? 2.513 16.725 -5.377 1.00 73.75 171 VAL A N 1
ATOM 1309 C CA . VAL A 1 171 ? 2.160 15.625 -6.300 1.00 73.75 171 VAL A CA 1
ATOM 1310 C C . VAL A 1 171 ? 2.850 15.672 -7.676 1.00 73.75 171 VAL A C 1
ATOM 1312 O O . VAL A 1 171 ? 2.716 14.741 -8.461 1.00 73.75 171 VAL A O 1
ATOM 1315 N N . PHE A 1 172 ? 3.596 16.736 -7.994 1.00 69.25 172 PHE A N 1
ATOM 1316 C CA . PHE A 1 172 ? 4.026 17.064 -9.366 1.00 69.25 172 PHE A CA 1
ATOM 1317 C C . PHE A 1 172 ? 5.033 16.093 -10.023 1.00 69.25 172 PHE A C 1
ATOM 1319 O O . PHE A 1 172 ? 5.321 16.244 -11.205 1.00 69.25 172 PHE A O 1
ATOM 1326 N N . GLN A 1 173 ? 5.578 15.108 -9.296 1.00 77.50 173 GLN A N 1
ATOM 1327 C CA . GLN A 1 173 ? 6.561 14.136 -9.824 1.00 77.50 173 GLN A CA 1
ATOM 1328 C C . GLN A 1 173 ? 6.190 12.684 -9.534 1.00 77.50 173 GLN A C 1
ATOM 1330 O O . GLN A 1 173 ? 7.065 11.816 -9.509 1.00 77.50 173 GLN A O 1
ATOM 1335 N N . GLY A 1 174 ? 4.915 12.413 -9.273 1.00 85.31 174 GLY A N 1
ATOM 1336 C CA . GLY A 1 174 ? 4.456 11.077 -8.942 1.00 85.31 174 GLY A CA 1
ATOM 1337 C C . GLY A 1 174 ? 3.217 10.665 -9.703 1.00 85.31 174 GLY A C 1
ATOM 1338 O O . GLY A 1 174 ? 2.486 11.483 -10.258 1.00 85.31 174 GLY A O 1
ATOM 1339 N N . VAL A 1 175 ? 3.001 9.361 -9.715 1.00 89.94 175 VAL A N 1
ATOM 1340 C CA . VAL A 1 175 ? 1.840 8.736 -10.323 1.00 89.94 175 VAL A CA 1
ATOM 1341 C C . VAL A 1 175 ? 1.136 7.863 -9.302 1.00 89.94 175 VAL A C 1
ATOM 1343 O O . VAL A 1 175 ? 1.766 7.166 -8.508 1.00 89.94 175 VAL A O 1
ATOM 1346 N N . PHE A 1 176 ? -0.191 7.906 -9.349 1.00 93.25 176 PHE A N 1
ATOM 1347 C CA . PHE A 1 176 ? -1.058 7.022 -8.584 1.00 93.25 176 PHE A CA 1
ATOM 1348 C C . PHE A 1 176 ? -1.518 5.885 -9.487 1.00 93.25 176 PHE A C 1
ATOM 1350 O O . PHE A 1 176 ? -2.102 6.159 -10.542 1.00 93.25 176 PHE A O 1
ATOM 1357 N N . VAL A 1 177 ? -1.325 4.643 -9.054 1.00 95.94 177 VAL A N 1
ATOM 1358 C CA . VAL A 1 177 ? -1.897 3.450 -9.684 1.00 95.94 177 VAL A CA 1
ATOM 1359 C C . VAL A 1 177 ? -2.792 2.748 -8.676 1.00 95.94 177 VAL A C 1
ATOM 1361 O O . VAL A 1 177 ? -2.383 2.526 -7.543 1.00 95.94 177 VAL A O 1
ATOM 1364 N N . GLY A 1 178 ? -4.010 2.402 -9.067 1.00 97.44 178 GLY A N 1
ATOM 1365 C CA . GLY A 1 178 ? -4.957 1.757 -8.166 1.00 97.44 178 GLY A CA 1
ATOM 1366 C C . GLY A 1 178 ? -6.394 1.893 -8.637 1.00 97.44 178 GLY A C 1
ATOM 1367 O O . GLY A 1 178 ? -6.663 2.574 -9.629 1.00 97.44 178 GLY A O 1
ATOM 1368 N N . GLU A 1 179 ? -7.308 1.256 -7.912 1.00 98.06 179 GLU A N 1
ATOM 1369 C CA . GLU A 1 179 ? -8.743 1.460 -8.104 1.00 98.06 179 GLU A CA 1
ATOM 1370 C C . GLU A 1 179 ? -9.178 2.708 -7.307 1.00 98.06 179 GLU A C 1
ATOM 1372 O O . GLU A 1 179 ? -9.121 2.695 -6.078 1.00 98.06 179 GLU A O 1
ATOM 1377 N N . PRO A 1 180 ? -9.531 3.827 -7.967 1.00 97.62 180 PRO A N 1
ATOM 1378 C CA . PRO A 1 180 ? -9.691 5.117 -7.298 1.00 97.62 180 PRO A CA 1
ATOM 1379 C C . PRO A 1 180 ? -10.832 5.177 -6.280 1.00 97.62 180 PRO A C 1
ATOM 1381 O O . PRO A 1 180 ? -10.732 5.981 -5.351 1.00 97.62 180 PRO A O 1
ATOM 1384 N N . LEU A 1 181 ? -11.901 4.396 -6.462 1.00 97.81 181 LEU A N 1
ATOM 1385 C CA . LEU A 1 181 ? -13.110 4.469 -5.640 1.00 97.81 181 LEU A CA 1
ATOM 1386 C C . LEU A 1 181 ? -13.110 3.510 -4.448 1.00 97.81 181 LEU A C 1
ATOM 1388 O O . LEU A 1 181 ? -14.002 3.634 -3.605 1.00 97.81 181 LEU A O 1
ATOM 1392 N N . ALA A 1 182 ? -12.107 2.634 -4.351 1.00 98.31 182 ALA A N 1
ATOM 1393 C CA . ALA A 1 182 ? -11.948 1.672 -3.278 1.00 98.31 182 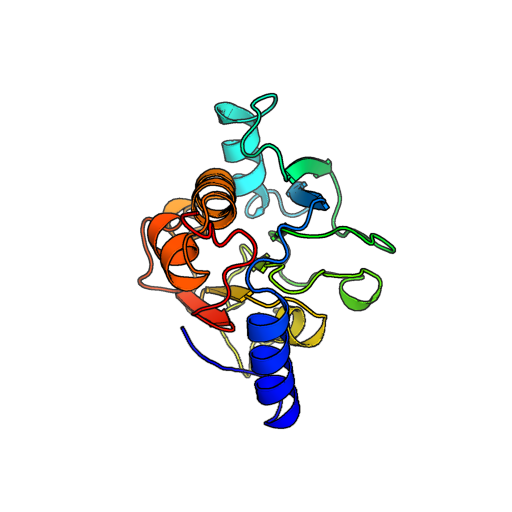ALA A CA 1
ATOM 1394 C C . ALA A 1 182 ? -12.102 2.387 -1.939 1.00 98.31 182 ALA A C 1
ATOM 1396 O O . ALA A 1 182 ? -11.441 3.399 -1.677 1.00 98.31 182 ALA A O 1
ATOM 1397 N N . ASN A 1 183 ? -13.029 1.897 -1.122 1.00 97.94 183 ASN A N 1
ATOM 1398 C CA . ASN A 1 183 ? -13.394 2.524 0.137 1.00 97.94 183 ASN A CA 1
ATOM 1399 C C . ASN A 1 183 ? -13.700 1.458 1.204 1.00 97.94 183 ASN A C 1
ATOM 1401 O O . ASN A 1 183 ? -14.868 1.180 1.514 1.00 97.94 183 ASN A O 1
ATOM 1405 N N . PRO A 1 184 ? -12.659 0.853 1.804 1.00 97.94 184 PRO A N 1
ATOM 1406 C CA . PRO A 1 184 ? -12.828 -0.265 2.720 1.00 97.94 184 PRO A CA 1
ATOM 1407 C C . PRO A 1 184 ? -13.566 0.109 3.998 1.00 97.94 184 PRO A C 1
ATOM 1409 O O . PRO A 1 184 ? -14.322 -0.696 4.535 1.00 97.94 184 PRO A O 1
ATOM 1412 N N . TRP A 1 185 ? -13.403 1.348 4.458 1.00 97.56 185 TRP A N 1
ATOM 1413 C CA . TRP A 1 185 ? -14.044 1.869 5.665 1.00 97.56 185 TRP A CA 1
ATOM 1414 C C . TRP A 1 185 ? -15.227 2.786 5.355 1.00 97.56 185 TRP A C 1
ATOM 1416 O O . TRP A 1 185 ? -15.545 3.672 6.150 1.00 97.56 185 TRP A O 1
ATOM 1426 N N . ARG A 1 186 ? -15.893 2.576 4.210 1.00 94.69 186 ARG A N 1
ATOM 1427 C CA . ARG A 1 186 ? -17.119 3.295 3.852 1.00 94.69 186 ARG A CA 1
ATOM 1428 C C . ARG A 1 186 ? -18.111 3.214 5.010 1.00 94.69 186 ARG A C 1
ATOM 1430 O O . ARG A 1 186 ? -18.535 2.127 5.398 1.00 94.69 186 ARG A O 1
ATOM 1437 N N . GLN A 1 187 ? -18.501 4.370 5.532 1.00 84.50 187 GLN A N 1
ATOM 1438 C CA . GLN A 1 187 ? -19.558 4.461 6.529 1.00 84.50 187 GLN A CA 1
ATOM 1439 C C . GLN A 1 187 ? -20.899 4.537 5.803 1.00 84.50 187 GLN A C 1
ATOM 1441 O O . GLN A 1 187 ? -21.136 5.454 5.016 1.00 84.50 187 GLN A O 1
ATOM 1446 N N . TYR A 1 188 ? -21.777 3.572 6.056 1.00 73.31 188 TYR A N 1
ATOM 1447 C CA . TYR A 1 188 ? -23.179 3.713 5.687 1.00 73.31 188 TYR A CA 1
ATOM 1448 C C . TYR A 1 188 ? -23.841 4.572 6.760 1.00 73.31 188 TYR A C 1
ATOM 1450 O O . TYR A 1 188 ? -23.807 4.222 7.938 1.00 73.31 188 TYR A O 1
ATOM 1458 N N . ILE A 1 189 ? -24.402 5.715 6.366 1.00 62.72 189 ILE A N 1
ATOM 1459 C CA . ILE A 1 189 ? -25.264 6.485 7.261 1.00 62.72 189 ILE A CA 1
ATOM 1460 C C . ILE A 1 189 ? -26.536 5.647 7.426 1.00 62.72 189 ILE A C 1
ATOM 1462 O O . ILE A 1 189 ? -27.295 5.499 6.468 1.00 62.72 189 ILE A O 1
ATOM 1466 N N . SER A 1 190 ? -26.699 5.029 8.596 1.00 49.59 190 SER A N 1
ATOM 1467 C CA . SER A 1 190 ? -27.931 4.355 9.024 1.00 49.59 190 SER A CA 1
ATOM 1468 C C . SER A 1 190 ? -28.924 5.352 9.596 1.00 49.59 190 SER A C 1
ATOM 1470 O O . SER A 1 190 ? -28.458 6.182 10.413 1.00 49.59 190 SER A O 1
#

Secondary structure (DSSP, 8-state):
-B---SSHHHHHHHHHHHHHHTT----EEEEEEE-S-TTTTHHHHHHHHHHTT--S-TTEEEEEEESS---S-S-EEEEEE-SSS-TTGGGS---TT-EEEE-STTTT-SS--TTSPPTHHHHHHT-SEEEEESS-----GGGS--HHHHHHHHHTT--HHHHHHHH-S--TTEEEEE-TT--TTPPP--

pLDDT: mean 89.2, std 10.2, range [49.59, 98.44]

Sequence (190 aa):
MMLAGKNVDQVKALIDRGIASDGTQPTGSAYIMNTTDSIRSVRAKVFISYYLGKTISPHVNVQLLQANSISGTTDVLFYFQGLHAVNDITTNKYPPGAVADQLTLYGGMLTDSGSHMSILEFIAAGFTGSFGTVSEPCSWTQKFPNPQFMIQHYTKGETLIESYWKSILQVFQGVFVGEPLANPWRQYIS

Foldseek 3Di:
DDQDAPDPVLSVVLQVLLVQQAQQLAAAEAEQEDEPPNLQSVLLVVCCVPPPPHDLAPRYDYDYDDYQEDAQAERAQEAEEADQDGPRLLRYHYHRNREYEYLDEQLQVCPPSPSGHHCSVNSVSRHQKYKDFHHDDPSDPLQAFNPSQLCNCLLVFHWNQVSRVRRHNHPPGMDMHHNGRRRNNHDDPD

Radius of gyration: 14.97 Å; Cα contacts (8 Å, |Δi|>4): 453; chains: 1; bounding box: 47×32×40 Å

Mean predicted aligned error: 4.59 Å

Nearest PDB structures (foldseek):
  5lc9-assembly1_A  TM=2.637E-01  e=8.750E+00  Meiothermus ruber H328

Solvent-accessible surface area (backbone atoms only — not comparable to full-atom values): 9716 Å² total; per-residue (Å²): 110,40,79,64,46,98,45,72,68,51,31,50,53,32,45,54,31,10,63,70,5,50,54,62,57,74,67,35,31,30,42,37,30,36,40,90,50,66,75,38,17,46,61,36,54,55,43,51,76,76,45,65,94,55,86,72,46,98,47,47,50,77,42,78,39,87,38,76,60,66,65,70,43,69,44,41,40,33,40,43,40,28,58,49,59,67,58,50,58,75,53,35,38,43,49,55,46,10,34,38,34,43,56,22,65,28,15,36,24,78,66,90,34,77,90,29,43,30,44,48,55,49,46,74,49,43,29,20,32,27,43,13,23,58,53,82,64,79,89,53,67,51,56,38,72,38,65,65,49,30,51,39,38,28,66,70,29,34,30,44,47,56,12,49,60,72,16,30,81,40,63,92,48,51,45,47,37,29,31,49,72,22,17,25,30,40,74,78,89,125